Protein AF-A0A922DLX5-F1 (afdb_monomer_lite)

Secondary structure (DSSP, 8-state):
----------------PPPP---SSHHHHHHHHHHHHHHHHHHHHHHHHHHHS----------PPP--------------------HHHHHHHHHHHHHHHHHHHHHHHHHHHHHHHHHHHHHHHHHHHHHHHHHHHHHHHHHHHHHHHHHHHHHHHHHHHHHHHHHHHHHHHHHHHHHHHHHHHHHHHHHHHHHS-PPPPP------

Sequence (208 aa):
MKMREDLEPSRTMLTIGQPNSGRAIRSFSNMQNAEKLLTNNSMEQKEALERAFPTRLPSHTSSLRPTSSADGYSLRPTSSADGYRAQSDSSSRQDFVGTKAYAWERDKMEKIRERYEEKNSRILAWEDEKKMQAKLKMEKRRGELEQKRASNLHHYQSEIERINQMAGGARGEADEKRRNEENGVREKAEKIRLTGRVPIRCLCFNCH

Foldseek 3Di:
DDDDDDDDDDDDDDDDDDDDDDDDPPPPVVVVVVVVVVVVVVVVVVVVVCVVDVPDDPDDDDDDDDDDDDDDDDDDDDDDDDDDDPPPVVVVVVVVVVVVVVVVVVVVVVVVVVVVVVVVVVVVVVVVVVVVVVVVVVVVVVVVVVVVVVVVVVVVVVVVVVVCVVVVVVVVVVVVVVVVVVVVVVVQVVVCVVPVDHDDDDPPDDDD

pLDDT: mean 73.71, std 24.26, range [34.34, 98.75]

Radius of gyration: 52.43 Å; chains: 1; bounding box: 93×38×161 Å

InterPro domains:
  IPR005516 Remorin, C-terminal [PF03763] (99-199)

Organism: Carya illinoinensis (NCBI:txid32201)

Structure (mmCIF, N/CA/C/O backbone):
data_AF-A0A922DLX5-F1
#
_entry.id   AF-A0A922DLX5-F1
#
loop_
_atom_site.group_PDB
_atom_site.id
_atom_site.type_symbol
_atom_site.label_atom_id
_atom_site.label_alt_id
_atom_site.label_comp_id
_atom_site.label_asym_id
_atom_site.label_entity_id
_atom_site.label_seq_id
_atom_site.pdbx_PDB_ins_code
_atom_site.Cartn_x
_atom_site.Cartn_y
_atom_site.Cartn_z
_atom_site.occupancy
_atom_site.B_iso_or_equiv
_atom_site.auth_seq_id
_atom_site.auth_comp_id
_atom_site.auth_asym_id
_atom_site.auth_atom_id
_atom_site.pdbx_PDB_model_num
ATOM 1 N N . MET A 1 1 ? 5.709 13.180 72.811 1.00 38.75 1 MET A N 1
ATOM 2 C CA . MET A 1 1 ? 5.815 13.594 71.391 1.00 38.75 1 MET A CA 1
ATOM 3 C C . MET A 1 1 ? 4.615 12.978 70.671 1.00 38.75 1 MET A C 1
ATOM 5 O O . MET A 1 1 ? 4.482 11.771 70.768 1.00 38.75 1 MET A O 1
ATOM 9 N N . LYS A 1 2 ? 3.550 13.735 70.340 1.00 46.91 2 LYS A N 1
ATOM 10 C CA . LYS A 1 2 ? 3.323 14.494 69.074 1.00 46.91 2 LYS A CA 1
ATOM 11 C C . LYS A 1 2 ? 3.439 13.576 67.834 1.00 46.91 2 LYS A C 1
ATOM 13 O O . LYS A 1 2 ? 4.474 12.943 67.732 1.00 46.91 2 LYS A O 1
ATOM 18 N N . MET A 1 3 ? 2.519 13.455 66.867 1.00 41.44 3 MET A N 1
ATOM 19 C CA . MET A 1 3 ? 1.226 14.073 66.489 1.00 41.44 3 MET A CA 1
ATOM 20 C C . MET A 1 3 ? 0.483 13.088 65.547 1.00 41.44 3 MET A C 1
ATOM 22 O O . MET A 1 3 ? 1.124 12.216 64.966 1.00 41.44 3 MET A O 1
ATOM 26 N N . ARG A 1 4 ? -0.838 13.261 65.362 1.00 53.22 4 ARG A N 1
ATOM 27 C CA . ARG A 1 4 ? -1.585 12.792 64.172 1.00 53.22 4 ARG A CA 1
ATOM 28 C C . ARG A 1 4 ? -1.063 13.477 62.906 1.00 53.22 4 ARG A C 1
ATOM 30 O O . ARG A 1 4 ? -0.684 14.637 63.006 1.00 53.22 4 ARG A O 1
ATOM 37 N N . GLU A 1 5 ? -1.228 12.838 61.749 1.00 55.53 5 GLU A N 1
ATOM 38 C CA . GLU A 1 5 ? -1.500 13.538 60.485 1.00 55.53 5 GLU A CA 1
ATOM 39 C C . GLU A 1 5 ? -2.252 12.613 59.510 1.00 55.53 5 GLU A C 1
ATOM 41 O O . GLU A 1 5 ? -1.767 11.553 59.117 1.00 55.53 5 GLU A O 1
ATOM 46 N N . ASP A 1 6 ? -3.482 13.023 59.201 1.00 50.22 6 ASP A N 1
ATOM 47 C CA . ASP A 1 6 ? -4.380 12.496 58.174 1.00 50.22 6 ASP A CA 1
ATOM 48 C C . ASP A 1 6 ? -3.932 13.002 56.789 1.00 50.22 6 ASP A C 1
ATOM 50 O O . ASP A 1 6 ? -3.459 14.133 56.701 1.00 50.22 6 ASP A O 1
ATOM 54 N N . LEU A 1 7 ? -4.134 12.236 55.704 1.00 48.91 7 LEU A N 1
ATOM 55 C CA . LEU A 1 7 ? -4.107 12.767 54.327 1.00 48.91 7 LEU A CA 1
ATOM 56 C C . LEU A 1 7 ? -4.965 11.925 53.350 1.00 48.91 7 LEU A C 1
ATOM 58 O O . LEU A 1 7 ? -4.593 10.843 52.906 1.00 48.91 7 LEU A O 1
ATOM 62 N N . GLU A 1 8 ? -6.142 12.494 53.081 1.00 48.97 8 GLU A N 1
ATOM 63 C CA . GLU A 1 8 ? -7.121 12.368 51.983 1.00 48.97 8 GLU A CA 1
ATOM 64 C C . GLU A 1 8 ? -6.696 11.727 50.635 1.00 48.97 8 GLU A C 1
ATOM 66 O O . GLU A 1 8 ? -5.650 12.078 50.082 1.00 48.97 8 GLU A O 1
ATOM 71 N N . PRO A 1 9 ? -7.581 10.951 49.968 1.00 42.56 9 PRO A N 1
ATOM 72 C CA . PRO A 1 9 ? -7.508 10.718 48.530 1.00 42.56 9 PRO A CA 1
ATOM 73 C C . PRO A 1 9 ? -8.278 11.803 47.754 1.00 42.56 9 PRO A C 1
ATOM 75 O O . PRO A 1 9 ? -9.505 11.892 47.779 1.00 42.56 9 PRO A O 1
ATOM 78 N N . SER A 1 10 ? -7.526 12.618 47.012 1.00 42.09 10 SER A N 1
ATOM 79 C CA . SER A 1 10 ? -8.036 13.678 46.137 1.00 42.09 10 SER A CA 1
ATOM 80 C C . SER A 1 10 ? -9.008 13.158 45.066 1.00 42.09 10 SER A C 1
ATOM 82 O O . SER A 1 10 ? -8.637 12.383 44.186 1.00 42.09 10 SER A O 1
ATOM 84 N N . ARG A 1 11 ? -10.245 13.668 45.093 1.00 46.50 11 ARG A N 1
ATOM 85 C CA . ARG A 1 11 ? -11.201 13.638 43.975 1.00 46.50 11 ARG A CA 1
ATOM 86 C C . ARG A 1 11 ? -10.734 14.587 42.870 1.00 46.50 11 ARG A C 1
ATOM 88 O O . ARG A 1 11 ? -10.807 15.802 43.036 1.00 46.50 11 ARG A O 1
ATOM 95 N N . THR A 1 12 ? -10.361 14.057 41.712 1.00 44.19 12 THR A N 1
ATOM 96 C CA . THR A 1 12 ? -10.275 14.833 40.468 1.00 44.19 12 THR A CA 1
ATOM 97 C C . THR A 1 12 ? -11.502 14.545 39.601 1.00 44.19 12 THR A C 1
ATOM 99 O O . THR A 1 12 ? -11.639 13.490 38.990 1.00 44.19 12 THR A O 1
ATOM 102 N N . MET A 1 13 ? -12.432 15.503 39.569 1.00 43.19 13 MET A N 1
ATOM 103 C CA . MET A 1 13 ? -13.515 15.565 38.583 1.00 43.19 13 MET A CA 1
ATOM 104 C C . MET A 1 13 ? -12.920 16.024 37.246 1.00 43.19 13 MET A C 1
ATOM 106 O O . MET A 1 13 ? -12.544 17.187 37.111 1.00 43.19 13 MET A O 1
ATOM 110 N N . LEU A 1 14 ? -12.822 15.131 36.260 1.00 38.22 14 LEU A N 1
ATOM 111 C CA . LEU A 1 14 ? -12.480 15.505 34.886 1.00 38.22 14 LEU A CA 1
ATOM 112 C C . LEU A 1 14 ? -13.766 15.730 34.086 1.00 38.22 14 LEU A C 1
ATOM 114 O O . LEU A 1 14 ? -14.426 14.796 33.638 1.00 38.22 14 LEU A O 1
ATOM 118 N N . THR A 1 15 ? -14.111 17.005 33.925 1.00 42.62 15 THR A N 1
ATOM 119 C CA . THR A 1 15 ? -15.159 17.496 33.028 1.00 42.62 15 THR A CA 1
ATOM 120 C C . THR A 1 15 ? -14.801 17.148 31.582 1.00 42.62 15 THR A C 1
ATOM 122 O O . THR A 1 15 ? -13.857 17.698 31.015 1.00 42.62 15 THR A O 1
ATOM 125 N N . ILE A 1 16 ? -15.559 16.237 30.970 1.00 40.81 16 ILE A N 1
ATOM 126 C CA . ILE A 1 16 ? -15.434 15.883 29.552 1.00 40.81 16 ILE A CA 1
ATOM 127 C C . ILE A 1 16 ? -16.096 16.991 28.723 1.00 40.81 16 ILE A C 1
ATOM 129 O O . ILE A 1 16 ? -17.314 17.030 28.561 1.00 40.81 16 ILE A O 1
ATOM 133 N N . GLY A 1 17 ? -15.283 17.913 28.207 1.00 37.97 17 GLY A N 1
ATOM 134 C CA . GLY A 1 17 ? -15.683 18.826 27.139 1.00 37.97 17 GLY A CA 1
ATOM 135 C C . GLY A 1 17 ? -15.787 18.078 25.806 1.00 37.97 17 GLY A C 1
ATOM 136 O O . GLY A 1 17 ? -14.863 17.370 25.409 1.00 37.97 17 GLY A O 1
ATOM 137 N N . GLN A 1 18 ? -16.921 18.227 25.119 1.00 49.91 18 GLN A N 1
ATOM 138 C CA . GLN A 1 18 ? -17.182 17.659 23.792 1.00 49.91 18 GLN A CA 1
ATOM 139 C C . GLN A 1 18 ? -16.170 18.158 22.737 1.00 49.91 18 GLN A C 1
ATOM 141 O O . GLN A 1 18 ? -15.924 19.365 22.670 1.00 49.91 18 GLN A O 1
ATOM 146 N N . PRO A 1 19 ? -15.650 17.302 21.835 1.00 41.66 19 PRO A N 1
ATOM 147 C CA . PRO A 1 19 ? -14.905 17.772 20.678 1.00 41.66 19 PRO A CA 1
ATOM 148 C C . PRO A 1 19 ? -15.831 18.047 19.483 1.00 41.66 19 PRO A C 1
ATOM 150 O O . PRO A 1 19 ? -16.600 17.201 19.030 1.00 41.66 19 PRO A O 1
ATOM 153 N N . ASN A 1 20 ? -15.704 19.271 18.972 1.00 37.09 20 ASN A N 1
ATOM 154 C CA . ASN A 1 20 ? -16.387 19.833 17.812 1.00 37.09 20 ASN A CA 1
ATOM 155 C C . ASN A 1 20 ? -16.263 18.984 16.529 1.00 37.09 20 ASN A C 1
ATOM 157 O O . ASN A 1 20 ? -15.168 18.705 16.032 1.00 37.09 20 ASN A O 1
ATOM 161 N N . SER A 1 21 ? -17.417 18.700 15.922 1.00 50.59 21 SER A N 1
ATOM 162 C CA . SER A 1 21 ? -17.590 18.186 14.560 1.00 50.59 21 SER A CA 1
ATOM 163 C C . SER A 1 21 ? -17.266 19.278 13.529 1.00 50.59 21 SER A C 1
ATOM 165 O O . SER A 1 21 ? -18.118 20.100 13.196 1.00 50.59 21 SER A O 1
ATOM 167 N N . GLY A 1 22 ? -16.035 19.304 13.008 1.00 49.06 22 GLY A N 1
ATOM 168 C CA . GLY A 1 22 ? -15.614 20.338 12.047 1.00 49.06 22 GLY A CA 1
ATOM 169 C C . GLY A 1 22 ? -14.695 19.887 10.909 1.00 49.06 22 GLY A C 1
ATOM 170 O O . GLY A 1 22 ? -14.068 20.731 10.266 1.00 49.06 22 GLY A O 1
ATOM 171 N N . ARG A 1 23 ? -14.541 18.583 10.640 1.00 49.47 23 ARG A N 1
ATOM 172 C CA . ARG A 1 23 ? -13.514 18.108 9.691 1.00 49.47 23 ARG A CA 1
ATOM 173 C C . ARG A 1 23 ? -13.991 16.984 8.767 1.00 49.47 23 ARG A C 1
ATOM 175 O O . ARG A 1 23 ? -13.411 15.911 8.769 1.00 49.47 23 ARG A O 1
ATOM 182 N N . ALA A 1 24 ? -15.003 17.243 7.938 1.00 48.81 24 ALA A N 1
ATOM 183 C CA . ALA A 1 24 ? -15.423 16.284 6.902 1.00 48.81 24 ALA A CA 1
ATOM 184 C C . ALA A 1 24 ? -15.368 16.814 5.454 1.00 48.81 24 ALA A C 1
ATOM 186 O O . ALA A 1 24 ? -15.359 16.021 4.521 1.00 48.81 24 ALA A O 1
ATOM 187 N N . ILE A 1 25 ? -15.253 18.126 5.214 1.00 48.22 25 ILE A N 1
ATOM 188 C CA . ILE A 1 25 ? -15.504 18.667 3.857 1.00 48.22 25 ILE A CA 1
ATOM 189 C C . ILE A 1 25 ? -14.232 18.799 2.988 1.00 48.22 25 ILE A C 1
ATOM 191 O O . ILE A 1 25 ? -14.306 18.850 1.765 1.00 48.22 25 ILE A O 1
ATOM 195 N N . ARG A 1 26 ? -13.022 18.773 3.569 1.00 53.19 26 ARG A N 1
ATOM 196 C CA . ARG A 1 26 ? -11.778 19.046 2.810 1.00 53.19 26 ARG A CA 1
ATOM 197 C C . ARG A 1 26 ? -11.248 17.884 1.953 1.00 53.19 26 ARG A C 1
ATOM 199 O O . ARG A 1 26 ? -10.387 18.115 1.112 1.00 53.19 26 ARG A O 1
ATOM 206 N N . SER A 1 27 ? -11.734 16.654 2.135 1.00 52.62 27 SER A N 1
ATOM 207 C CA . SER A 1 27 ? -11.151 15.476 1.467 1.00 52.62 27 SER A CA 1
ATOM 208 C C . SER A 1 27 ? -11.591 15.317 0.001 1.00 52.62 27 SER A C 1
ATOM 210 O O . SER A 1 27 ? -10.785 14.930 -0.842 1.00 52.62 27 SER A O 1
ATOM 212 N N . PHE A 1 28 ? -12.825 15.704 -0.341 1.00 47.38 28 PHE A N 1
ATOM 213 C CA . PHE A 1 28 ? -13.375 15.491 -1.687 1.00 47.38 28 PHE A CA 1
ATOM 214 C C . PHE A 1 28 ? -12.772 16.405 -2.767 1.00 47.38 28 PHE A C 1
ATOM 216 O O . PHE A 1 28 ? -12.522 15.954 -3.883 1.00 47.38 28 PHE A O 1
ATOM 223 N N . SER A 1 29 ? -12.466 17.664 -2.433 1.00 54.97 29 SER A N 1
ATOM 224 C CA . SER A 1 29 ? -11.874 18.627 -3.381 1.00 54.97 29 SER A CA 1
ATOM 225 C C . SER A 1 29 ? -10.483 18.188 -3.869 1.00 54.97 29 SER A C 1
ATOM 227 O O . SER A 1 29 ? -10.118 18.391 -5.026 1.00 54.97 29 SER A O 1
ATOM 229 N N . ASN A 1 30 ? -9.718 17.493 -3.020 1.00 52.78 30 ASN A N 1
ATOM 230 C CA . ASN A 1 30 ? -8.351 17.097 -3.352 1.00 52.78 30 ASN A CA 1
ATOM 231 C C . ASN A 1 30 ? -8.285 15.898 -4.322 1.00 52.78 30 ASN A C 1
ATOM 233 O O . ASN A 1 30 ? -7.341 15.797 -5.104 1.00 52.78 30 ASN A O 1
ATOM 237 N N . MET A 1 31 ? -9.294 15.015 -4.326 1.00 53.44 31 MET A N 1
ATOM 238 C CA . MET A 1 31 ? -9.361 13.899 -5.283 1.00 53.44 31 MET A CA 1
ATOM 239 C C . MET A 1 31 ? -9.669 14.365 -6.711 1.00 53.44 31 MET A C 1
ATOM 241 O O . MET A 1 31 ? -9.020 13.910 -7.649 1.00 53.44 31 MET A O 1
ATOM 245 N N . GLN A 1 32 ? -10.586 15.323 -6.878 1.00 54.56 32 GLN A N 1
ATOM 246 C CA . GLN A 1 32 ? -10.949 15.852 -8.201 1.00 54.56 32 GLN A CA 1
ATOM 247 C C . GLN A 1 32 ? -9.796 16.632 -8.853 1.00 54.56 32 GLN A C 1
ATOM 249 O O . GLN A 1 32 ? -9.609 16.585 -10.069 1.00 54.56 32 GLN A O 1
ATOM 254 N N . ASN A 1 33 ? -8.976 17.317 -8.049 1.00 56.88 33 ASN A N 1
ATOM 255 C CA . ASN A 1 33 ? -7.780 18.002 -8.543 1.00 56.88 33 ASN A CA 1
ATOM 256 C C . ASN A 1 33 ? -6.682 17.018 -8.974 1.00 56.88 33 ASN A C 1
ATOM 258 O O . ASN A 1 33 ? -5.997 17.265 -9.966 1.00 56.88 33 ASN A O 1
ATOM 262 N N . ALA A 1 34 ? -6.540 15.885 -8.279 1.00 56.31 34 ALA A N 1
ATOM 263 C CA . ALA A 1 34 ? -5.578 14.849 -8.646 1.00 56.31 34 ALA A CA 1
ATOM 264 C C . ALA A 1 34 ? -5.938 14.167 -9.978 1.00 56.31 34 ALA A C 1
ATOM 266 O O . ALA A 1 34 ? -5.050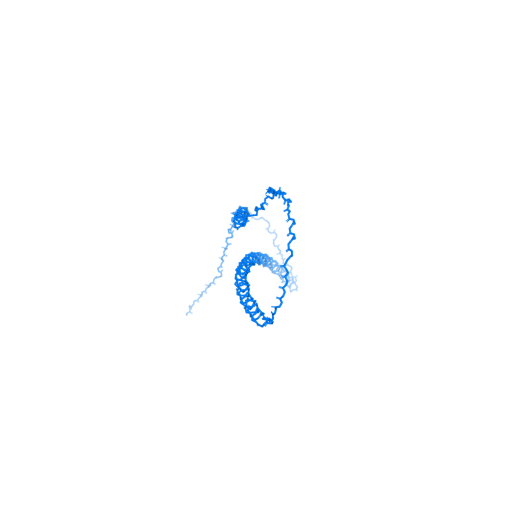 13.929 -10.796 1.00 56.31 34 ALA A O 1
ATOM 267 N N . GLU A 1 35 ? -7.225 13.911 -10.238 1.00 52.16 35 GLU A N 1
ATOM 268 C CA . GLU A 1 35 ? -7.681 13.355 -11.521 1.00 52.16 35 GLU A CA 1
ATOM 269 C C . GLU A 1 35 ? -7.415 14.307 -12.694 1.00 52.16 35 GLU A C 1
ATOM 271 O O . GLU A 1 35 ? -6.857 13.881 -13.707 1.00 52.16 35 GLU A O 1
ATOM 276 N N . LYS A 1 36 ? -7.697 15.609 -12.534 1.00 56.69 36 LYS A N 1
ATOM 277 C CA . LYS A 1 36 ? -7.402 16.625 -13.563 1.00 56.69 36 LYS A CA 1
ATOM 278 C C . LYS A 1 36 ? -5.901 16.790 -13.834 1.00 56.69 36 LYS A C 1
ATOM 280 O O . LYS A 1 36 ? -5.497 17.018 -14.974 1.00 56.69 36 LYS A O 1
ATOM 285 N N . LEU A 1 37 ? -5.050 16.652 -12.813 1.00 55.84 37 LEU A N 1
ATOM 286 C CA . LEU A 1 37 ? -3.596 16.733 -12.992 1.00 55.84 37 LEU A CA 1
ATOM 287 C C . LEU A 1 37 ? -3.046 15.514 -13.755 1.00 55.84 37 LEU A C 1
ATOM 289 O O . LEU A 1 37 ? -2.119 15.646 -14.555 1.00 55.84 37 LEU A O 1
ATOM 293 N N . LEU A 1 38 ? -3.614 14.324 -13.534 1.00 56.53 38 LEU A N 1
ATOM 294 C CA . LEU A 1 38 ? -3.205 13.096 -14.223 1.00 56.53 38 LEU A CA 1
ATOM 295 C C . LEU A 1 38 ? -3.563 13.119 -15.717 1.00 56.53 38 LEU A C 1
ATOM 297 O O . LEU A 1 38 ? -2.763 12.657 -16.533 1.00 56.53 38 LEU A O 1
ATOM 301 N N . THR A 1 39 ? -4.715 13.687 -16.088 1.00 57.84 39 THR A N 1
ATOM 302 C CA . THR A 1 39 ? -5.140 13.790 -17.495 1.00 57.84 39 THR A CA 1
ATOM 303 C C . THR A 1 39 ? -4.288 14.774 -18.295 1.00 57.84 39 THR A C 1
ATOM 305 O O . THR A 1 39 ? -3.906 14.463 -19.424 1.00 57.84 39 THR A O 1
ATOM 308 N N . ASN A 1 40 ? -3.913 15.912 -17.704 1.00 60.72 40 ASN A N 1
ATOM 309 C CA . ASN A 1 40 ? -3.135 16.945 -18.399 1.00 60.72 40 ASN A CA 1
ATOM 310 C C . ASN A 1 40 ? -1.706 16.469 -18.714 1.00 60.72 40 ASN A C 1
ATOM 312 O O . ASN A 1 40 ? -1.254 16.579 -19.851 1.00 60.72 40 ASN A O 1
ATOM 316 N N . ASN A 1 41 ? -1.051 15.797 -17.760 1.00 64.19 41 ASN A N 1
ATOM 317 C CA . ASN A 1 41 ? 0.280 15.214 -17.971 1.00 64.19 41 ASN A CA 1
ATOM 318 C C . ASN A 1 41 ? 0.287 14.084 -19.024 1.00 64.19 41 ASN A C 1
ATOM 320 O O . ASN A 1 41 ? 1.307 13.838 -19.668 1.00 64.19 41 ASN A O 1
ATOM 324 N N . SER A 1 42 ? -0.834 13.373 -19.206 1.00 64.62 42 SER A N 1
ATOM 325 C CA . SER A 1 42 ? -0.946 12.313 -20.216 1.00 64.62 42 SER A CA 1
ATOM 326 C C . SER A 1 42 ? -1.124 12.861 -21.633 1.00 64.62 42 SER A C 1
ATOM 328 O O . SER A 1 42 ? -0.660 12.206 -22.568 1.00 64.62 42 SER A O 1
ATOM 330 N N . MET A 1 43 ? -1.800 14.003 -21.813 1.00 62.62 43 MET A N 1
ATOM 331 C CA . MET A 1 43 ? -1.918 14.642 -23.131 1.00 62.62 43 MET A CA 1
ATOM 332 C C . MET A 1 43 ? -0.580 15.223 -23.582 1.00 62.62 43 MET A C 1
ATOM 334 O O . MET A 1 43 ? -0.153 14.940 -24.697 1.00 62.62 43 MET A O 1
ATOM 338 N N . GLU A 1 44 ? 0.132 15.915 -22.692 1.00 66.94 44 GLU A N 1
ATOM 339 C CA . GLU A 1 44 ? 1.455 16.479 -22.994 1.00 66.94 44 GLU A CA 1
ATOM 340 C C . GLU A 1 44 ? 2.474 15.394 -23.378 1.00 66.94 44 GLU A C 1
ATOM 342 O O . GLU A 1 44 ? 3.262 15.567 -24.308 1.00 66.94 44 GLU A O 1
ATOM 347 N N . GLN A 1 45 ? 2.422 14.224 -22.729 1.00 57.41 45 GLN A N 1
ATOM 348 C CA . GLN A 1 45 ? 3.284 13.090 -23.083 1.00 57.41 45 GLN A CA 1
ATOM 349 C C . GLN A 1 45 ? 2.944 12.478 -24.447 1.00 57.41 45 GLN A C 1
ATOM 351 O O . GLN A 1 45 ? 3.857 12.072 -25.167 1.00 57.41 45 GLN A O 1
ATOM 356 N N . LYS A 1 46 ? 1.660 12.425 -24.823 1.00 65.56 46 LYS A N 1
ATOM 357 C CA . LYS A 1 46 ? 1.237 11.951 -26.152 1.00 65.56 46 LYS A CA 1
ATOM 358 C C . LYS A 1 46 ? 1.662 12.925 -27.252 1.00 65.56 46 LYS A C 1
ATOM 360 O O . LYS A 1 46 ? 2.162 12.494 -28.285 1.00 65.56 46 LYS A O 1
ATOM 365 N N . GLU A 1 47 ? 1.541 14.224 -27.006 1.00 68.75 47 GLU A N 1
ATOM 366 C CA . GLU A 1 47 ? 1.915 15.273 -27.960 1.00 68.75 47 GLU A CA 1
ATOM 367 C C . GLU A 1 47 ? 3.440 15.407 -28.128 1.00 68.75 47 GLU A C 1
ATOM 369 O O . GLU A 1 47 ? 3.936 15.726 -29.210 1.00 68.75 47 GLU A O 1
ATOM 374 N N . ALA A 1 48 ? 4.209 15.141 -27.069 1.00 68.00 48 ALA A N 1
ATOM 375 C CA . ALA A 1 48 ? 5.667 15.062 -27.139 1.00 68.00 48 ALA A CA 1
ATOM 376 C C . ALA A 1 48 ? 6.146 13.816 -27.910 1.00 68.00 48 ALA A C 1
ATOM 378 O O . ALA A 1 48 ? 7.147 13.887 -28.623 1.00 68.00 48 ALA A O 1
ATOM 379 N N . LEU A 1 49 ? 5.421 12.695 -27.805 1.00 62.88 49 LEU A N 1
ATOM 380 C CA . LEU A 1 49 ? 5.712 11.464 -28.545 1.00 62.88 49 LEU A CA 1
ATOM 381 C C . LEU A 1 49 ? 5.415 11.610 -30.050 1.00 62.88 49 LEU A C 1
ATOM 383 O O . LEU A 1 49 ? 6.237 11.208 -30.869 1.00 62.88 49 LEU A O 1
ATOM 387 N N . GLU A 1 50 ? 4.299 12.255 -30.408 1.00 62.47 50 GLU A N 1
ATOM 388 C CA . GLU A 1 50 ? 3.934 12.608 -31.795 1.00 62.47 50 GLU A CA 1
ATOM 389 C C . GLU A 1 50 ? 4.955 13.552 -32.454 1.00 62.47 50 GLU A C 1
ATOM 391 O O . GLU A 1 50 ? 5.307 13.379 -33.621 1.00 62.47 50 GLU A O 1
ATOM 396 N N . ARG A 1 51 ? 5.497 14.523 -31.704 1.00 67.81 51 ARG A N 1
ATOM 397 C CA . ARG A 1 51 ? 6.556 15.418 -32.208 1.00 67.81 51 ARG A CA 1
ATOM 398 C C . ARG A 1 51 ? 7.895 14.718 -32.419 1.00 67.81 51 ARG A C 1
ATOM 400 O O . ARG A 1 51 ? 8.646 15.118 -33.304 1.00 67.81 51 ARG A O 1
ATOM 407 N N . ALA A 1 52 ? 8.209 13.712 -31.605 1.00 65.25 52 ALA A N 1
ATOM 408 C CA . ALA A 1 52 ? 9.454 12.960 -31.725 1.00 65.25 52 ALA A CA 1
ATOM 409 C C . ALA A 1 52 ? 9.446 12.003 -32.933 1.00 65.25 52 ALA A C 1
ATOM 411 O O . ALA A 1 52 ? 10.512 11.705 -33.471 1.00 65.25 52 ALA A O 1
ATOM 412 N N . PHE A 1 53 ? 8.262 11.563 -33.382 1.00 64.25 53 PHE A N 1
ATOM 413 C CA . PHE A 1 53 ? 8.092 10.636 -34.504 1.00 64.25 53 PHE A CA 1
ATOM 414 C C . PHE A 1 53 ? 6.873 11.013 -35.367 1.00 64.25 53 PHE A C 1
ATOM 416 O O . PHE A 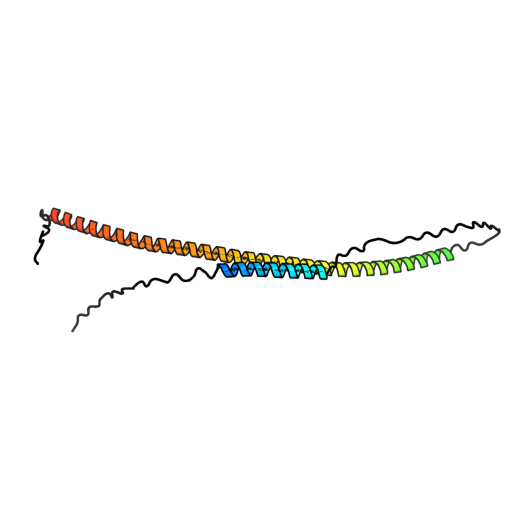1 53 ? 5.798 10.427 -35.206 1.00 64.25 53 PHE A O 1
ATOM 423 N N . PRO A 1 54 ? 7.006 11.965 -36.310 1.00 56.97 54 PRO A N 1
ATOM 424 C CA . PRO A 1 54 ? 5.908 12.324 -37.198 1.00 56.97 54 PRO A CA 1
ATOM 425 C C . PRO A 1 54 ? 5.587 11.149 -38.132 1.00 56.97 54 PRO A C 1
ATOM 427 O O . PRO A 1 54 ? 6.281 10.911 -39.121 1.00 56.97 54 PRO A O 1
ATOM 430 N N . THR A 1 55 ? 4.511 10.413 -37.849 1.00 53.62 55 THR A N 1
ATOM 431 C CA . THR A 1 55 ? 3.994 9.375 -38.753 1.00 53.62 55 THR A CA 1
ATOM 432 C C . THR A 1 55 ? 3.192 10.050 -39.864 1.00 53.62 55 THR A C 1
ATOM 434 O O . THR A 1 55 ? 1.966 10.038 -39.876 1.00 53.62 55 THR A O 1
ATOM 437 N N . ARG A 1 56 ? 3.878 10.692 -40.812 1.00 48.06 56 ARG A N 1
ATOM 438 C CA . ARG A 1 56 ? 3.286 11.010 -42.117 1.00 48.06 56 ARG A CA 1
ATOM 439 C C . ARG A 1 56 ? 3.890 10.062 -43.143 1.00 48.06 56 ARG A C 1
ATOM 441 O O . ARG A 1 56 ? 5.015 10.270 -43.586 1.00 48.06 56 ARG A O 1
ATOM 448 N N . LEU A 1 57 ? 3.143 9.015 -43.502 1.00 49.47 57 LEU A N 1
ATOM 449 C CA . LEU A 1 57 ? 3.443 8.240 -44.705 1.00 49.47 57 LEU A CA 1
ATOM 450 C C . LEU A 1 57 ? 3.470 9.201 -45.908 1.00 49.47 57 LEU A C 1
ATOM 452 O O . LEU A 1 57 ? 2.527 9.984 -46.061 1.00 49.47 57 LEU A O 1
ATOM 456 N N . PRO A 1 58 ? 4.490 9.153 -46.780 1.00 45.44 58 PRO A N 1
ATOM 457 C CA . PRO A 1 58 ? 4.428 9.852 -48.050 1.00 45.44 58 PRO A CA 1
ATOM 458 C C . PRO A 1 58 ? 3.374 9.169 -48.925 1.00 45.44 58 PRO A C 1
ATOM 460 O O . PRO A 1 58 ? 3.496 7.993 -49.266 1.00 45.44 58 PRO A O 1
ATOM 463 N N . SER A 1 59 ? 2.330 9.909 -49.288 1.00 35.47 59 SER A N 1
ATOM 464 C CA . SER A 1 59 ? 1.359 9.490 -50.291 1.00 35.47 59 SER A CA 1
ATOM 465 C C . SER A 1 59 ? 2.065 9.285 -51.633 1.00 35.47 59 SER A C 1
ATOM 467 O O . SER A 1 59 ? 2.538 10.235 -52.255 1.00 35.47 59 SER A O 1
ATOM 469 N N . HIS A 1 60 ? 2.126 8.037 -52.086 1.00 48.62 60 HIS A N 1
ATOM 470 C CA . HIS A 1 60 ? 2.493 7.675 -53.448 1.00 48.62 60 HIS A CA 1
ATOM 471 C C . HIS A 1 60 ? 1.517 8.320 -54.438 1.00 48.62 60 HIS A C 1
ATOM 473 O O . HIS A 1 60 ? 0.363 7.919 -54.443 1.00 48.62 60 HIS A O 1
ATOM 479 N N . THR A 1 61 ? 1.961 9.239 -55.301 1.00 43.81 61 THR A N 1
ATOM 480 C CA . THR A 1 61 ? 1.519 9.315 -56.710 1.00 43.81 61 THR A CA 1
ATOM 481 C C . THR A 1 61 ? 2.558 10.067 -57.550 1.00 43.81 61 THR A C 1
ATOM 483 O O . THR A 1 61 ? 3.183 11.004 -57.062 1.00 43.81 61 THR A O 1
ATOM 486 N N . SER A 1 62 ? 2.637 9.715 -58.839 1.00 34.91 62 SER A N 1
ATOM 487 C CA . SER A 1 62 ? 3.355 10.400 -59.936 1.00 34.91 62 SER A CA 1
ATOM 488 C C . SER A 1 62 ? 4.841 10.029 -60.077 1.00 34.91 62 SER A C 1
ATOM 490 O O . SER A 1 62 ? 5.613 10.186 -59.148 1.00 34.91 62 SER A O 1
ATOM 492 N N . SER A 1 63 ? 5.375 9.602 -61.220 1.00 38.78 63 SER A N 1
ATOM 493 C CA . SER A 1 63 ? 4.821 9.323 -62.546 1.00 38.78 63 SER A CA 1
ATOM 494 C C . SER A 1 63 ? 5.941 8.628 -63.335 1.00 38.78 63 SER A C 1
ATOM 496 O O . SER A 1 63 ? 7.012 9.207 -63.515 1.00 38.78 63 SER A O 1
ATOM 498 N N . LEU A 1 64 ? 5.746 7.373 -63.752 1.00 42.03 64 LEU A N 1
ATOM 499 C CA . LEU A 1 64 ? 6.682 6.690 -64.648 1.00 42.03 64 LEU A CA 1
ATOM 500 C C . LEU A 1 64 ? 6.392 7.145 -66.078 1.00 42.03 64 LEU A C 1
ATOM 502 O O . LEU A 1 64 ? 5.310 6.903 -66.608 1.00 42.03 64 LEU A O 1
ATOM 506 N N . ARG A 1 65 ? 7.367 7.802 -66.703 1.00 40.19 65 ARG A N 1
ATOM 507 C CA . ARG A 1 65 ? 7.343 8.149 -68.125 1.00 40.19 65 ARG A CA 1
ATOM 508 C C . ARG A 1 65 ? 8.046 7.030 -68.904 1.00 40.19 65 ARG A C 1
ATOM 510 O O . ARG A 1 65 ? 9.234 6.825 -68.664 1.00 40.19 65 ARG A O 1
ATOM 517 N N . PRO A 1 66 ? 7.381 6.317 -69.828 1.00 45.94 66 PRO A N 1
ATOM 518 C CA . PRO A 1 66 ? 8.073 5.452 -70.766 1.00 45.94 66 PRO A CA 1
ATOM 519 C C . PRO A 1 66 ? 8.439 6.268 -72.009 1.00 45.94 66 PRO A C 1
ATOM 521 O O . PRO A 1 66 ? 7.581 6.902 -72.622 1.00 45.94 66 PRO A O 1
ATOM 524 N N . THR A 1 67 ? 9.708 6.249 -72.403 1.00 37.53 67 THR A N 1
ATOM 525 C CA . THR A 1 67 ? 10.105 6.626 -73.762 1.00 37.53 67 THR A CA 1
ATOM 526 C C . THR A 1 67 ? 10.602 5.379 -74.461 1.00 37.53 67 THR A C 1
ATOM 528 O O . THR A 1 67 ? 11.681 4.866 -74.169 1.00 37.53 67 THR A O 1
ATOM 531 N N . SER A 1 68 ? 9.766 4.893 -75.371 1.00 43.25 68 SER A N 1
ATOM 532 C CA . SER A 1 68 ? 10.156 4.004 -76.448 1.00 43.25 68 SER A CA 1
ATOM 533 C C . SER A 1 68 ? 11.268 4.647 -77.276 1.00 43.25 68 SER A C 1
ATOM 535 O O . SER A 1 68 ? 11.109 5.773 -77.741 1.00 43.25 68 SER A O 1
ATOM 537 N N . SER A 1 69 ? 12.331 3.902 -77.543 1.00 37.50 69 SER A N 1
ATOM 538 C CA . SER A 1 69 ? 12.929 3.909 -78.874 1.00 37.50 69 SER A CA 1
ATOM 539 C C . SER A 1 69 ? 13.512 2.531 -79.115 1.00 37.50 69 SER A C 1
ATOM 541 O O . SER A 1 69 ? 14.486 2.126 -78.483 1.00 37.50 69 SER A O 1
ATOM 543 N N . ALA A 1 70 ? 12.848 1.802 -80.004 1.00 42.47 70 ALA A N 1
ATOM 544 C CA . ALA A 1 70 ? 13.502 0.786 -80.798 1.00 42.47 70 ALA A CA 1
ATOM 545 C C . ALA A 1 70 ? 14.630 1.452 -81.603 1.00 42.47 70 ALA A C 1
ATOM 547 O O . ALA A 1 70 ? 14.540 2.639 -81.917 1.00 42.47 70 ALA A O 1
ATOM 548 N N . ASP A 1 71 ? 15.708 0.710 -81.847 1.00 34.34 71 ASP A N 1
ATOM 549 C CA . ASP A 1 71 ? 16.244 0.438 -83.187 1.00 34.34 71 ASP A CA 1
ATOM 550 C C . ASP A 1 71 ? 17.717 0.017 -83.119 1.00 34.34 71 ASP A C 1
ATOM 552 O O . ASP A 1 71 ? 18.526 0.590 -82.393 1.00 34.34 71 ASP A O 1
ATOM 556 N N . GLY A 1 72 ? 18.063 -0.975 -83.942 1.00 35.16 72 GLY A N 1
ATOM 557 C CA . GLY A 1 72 ? 19.429 -1.131 -84.438 1.00 35.16 72 GLY A CA 1
ATOM 558 C C . GLY A 1 72 ? 20.219 -2.317 -83.899 1.00 35.16 72 GLY A C 1
ATOM 559 O O . GLY A 1 72 ? 21.260 -2.152 -83.272 1.00 35.16 72 GLY A O 1
ATOM 560 N N . TYR A 1 73 ? 19.790 -3.528 -84.247 1.00 41.12 73 TYR A N 1
ATOM 561 C CA . TYR A 1 73 ? 20.719 -4.636 -84.449 1.00 41.12 73 TYR A CA 1
ATOM 562 C C . TYR A 1 73 ? 21.721 -4.238 -85.550 1.00 41.12 73 TYR A C 1
ATOM 564 O O . TYR A 1 73 ? 21.333 -3.840 -86.646 1.00 41.12 73 TYR A O 1
ATOM 572 N N . SER A 1 74 ? 23.020 -4.349 -85.284 1.00 39.03 74 SER A N 1
ATOM 573 C CA . SER A 1 74 ? 24.033 -4.344 -86.340 1.00 39.03 74 SER A CA 1
ATOM 574 C C . SER A 1 74 ? 25.100 -5.377 -86.004 1.00 39.03 74 SER A C 1
ATOM 576 O O . SER A 1 74 ? 25.986 -5.171 -85.177 1.00 39.03 74 SER A O 1
ATOM 578 N N . LEU A 1 75 ? 24.937 -6.542 -86.627 1.00 41.44 75 LEU A N 1
ATOM 579 C CA . LEU A 1 75 ? 25.934 -7.595 -86.719 1.00 41.44 75 LEU A CA 1
ATOM 580 C C . LEU A 1 75 ? 27.052 -7.120 -87.649 1.00 41.44 75 LEU A C 1
ATOM 582 O O . LEU A 1 75 ? 26.809 -6.850 -88.824 1.00 41.44 75 LEU A O 1
ATOM 586 N N . ARG A 1 76 ? 28.289 -7.104 -87.153 1.00 37.12 76 ARG A N 1
ATOM 587 C CA . ARG A 1 76 ? 29.477 -7.114 -88.008 1.00 37.12 76 ARG A CA 1
ATOM 588 C C . ARG A 1 76 ? 30.475 -8.149 -87.485 1.00 37.12 76 ARG A C 1
ATOM 590 O O . ARG A 1 76 ? 31.072 -7.919 -86.437 1.00 37.12 76 ARG A O 1
ATOM 597 N N . PRO A 1 77 ? 30.684 -9.268 -88.199 1.00 54.25 77 PRO A N 1
ATOM 598 C CA . PRO A 1 77 ? 31.790 -10.178 -87.950 1.00 54.25 77 PRO A CA 1
ATOM 599 C C . PRO A 1 77 ? 32.891 -9.976 -89.001 1.00 54.25 77 PRO A C 1
ATOM 601 O O . PRO A 1 77 ? 32.624 -9.900 -90.199 1.00 54.25 77 PRO A O 1
ATOM 604 N N . THR A 1 78 ? 34.146 -9.880 -88.569 1.00 37.12 78 THR A N 1
ATOM 605 C CA . THR A 1 78 ? 35.344 -10.008 -89.429 1.00 37.12 78 THR A CA 1
ATOM 606 C C . THR A 1 78 ? 36.516 -10.271 -88.477 1.00 37.12 78 THR A C 1
ATOM 608 O O . THR A 1 78 ? 36.878 -9.392 -87.708 1.00 37.12 78 THR A O 1
ATOM 611 N N . SER A 1 79 ? 36.828 -11.529 -88.168 1.00 41.62 79 SER A N 1
ATOM 612 C CA . SER A 1 79 ? 37.663 -12.498 -88.898 1.00 41.62 79 SER A CA 1
ATOM 613 C C . SER A 1 79 ? 39.117 -12.499 -88.422 1.00 41.62 79 SER A C 1
ATOM 615 O O . SER A 1 79 ? 39.805 -11.489 -88.513 1.00 41.62 79 SER A O 1
ATOM 617 N N . SER A 1 80 ? 39.556 -13.714 -88.105 1.00 38.34 80 SER A N 1
ATOM 618 C CA . SER A 1 80 ? 40.894 -14.256 -88.331 1.00 38.34 80 SER A CA 1
ATOM 619 C C . SER A 1 80 ? 42.004 -14.023 -87.308 1.00 38.34 80 SER A C 1
ATOM 621 O O . SER A 1 80 ? 42.467 -12.916 -87.068 1.00 38.34 80 SER A O 1
ATOM 623 N N . ALA A 1 81 ? 42.504 -15.197 -86.920 1.00 37.75 81 ALA A N 1
ATOM 624 C CA . ALA A 1 81 ? 43.901 -15.589 -86.850 1.00 37.75 81 ALA A CA 1
ATOM 625 C C . ALA A 1 81 ? 44.644 -15.332 -85.539 1.00 37.75 81 ALA A C 1
ATOM 627 O O . ALA A 1 81 ? 44.865 -14.211 -85.099 1.00 37.75 81 ALA A O 1
ATOM 628 N N . ASP A 1 82 ? 45.082 -16.466 -84.998 1.00 39.12 82 ASP A N 1
ATOM 629 C CA . ASP A 1 82 ? 46.425 -16.674 -84.490 1.00 39.12 82 ASP A CA 1
ATOM 630 C C . ASP A 1 82 ? 46.899 -15.713 -83.404 1.00 39.12 82 ASP A C 1
ATOM 632 O O . ASP A 1 82 ? 47.609 -14.734 -83.617 1.00 39.12 82 ASP A O 1
ATOM 636 N N . GLY A 1 83 ? 46.681 -16.181 -82.182 1.00 36.78 83 GLY A N 1
ATOM 637 C CA . GLY A 1 83 ? 47.840 -16.730 -81.506 1.00 36.78 83 GLY A CA 1
ATOM 638 C C . GLY A 1 83 ? 47.896 -16.475 -80.012 1.00 36.78 83 GLY A C 1
ATOM 639 O O . GLY A 1 83 ? 47.245 -15.600 -79.453 1.00 36.78 83 GLY A O 1
ATOM 640 N N . TYR A 1 84 ? 48.752 -17.287 -79.398 1.00 42.16 84 TYR A N 1
ATOM 641 C CA . TYR A 1 84 ? 49.469 -16.986 -78.164 1.00 42.16 84 TYR A CA 1
ATOM 642 C C . TYR A 1 84 ? 48.572 -16.668 -76.958 1.00 42.16 84 TYR A C 1
ATOM 644 O O . TYR A 1 84 ? 48.286 -15.532 -76.600 1.00 42.16 84 TYR A O 1
ATOM 652 N N . ARG A 1 85 ? 48.200 -17.753 -76.274 1.00 52.88 85 ARG A N 1
ATOM 653 C CA . ARG A 1 85 ? 48.179 -17.887 -74.811 1.00 52.88 85 ARG A CA 1
ATOM 654 C C . ARG A 1 85 ? 48.707 -16.648 -74.060 1.00 52.88 85 ARG A C 1
ATOM 656 O O . ARG A 1 85 ? 49.877 -16.583 -73.710 1.00 52.88 85 ARG A O 1
ATOM 663 N N . ALA A 1 86 ? 47.801 -15.734 -73.732 1.00 52.19 86 ALA A N 1
ATOM 664 C CA . ALA A 1 86 ? 47.974 -14.719 -72.694 1.00 52.19 86 ALA A CA 1
ATOM 665 C C . ALA A 1 86 ? 46.842 -14.854 -71.659 1.00 52.19 86 ALA A C 1
ATOM 667 O O . ALA A 1 86 ? 46.197 -13.886 -71.282 1.00 52.19 86 ALA A O 1
ATOM 668 N N . GLN A 1 87 ? 46.534 -16.086 -71.239 1.00 52.72 87 GLN A N 1
ATOM 669 C CA . GLN A 1 87 ? 45.467 -16.355 -70.262 1.00 52.72 87 GLN A CA 1
ATOM 670 C C . GLN A 1 87 ? 45.932 -16.247 -68.797 1.00 52.72 87 GLN A C 1
ATOM 672 O O . GLN A 1 87 ? 45.118 -16.368 -67.889 1.00 52.72 87 GLN A O 1
ATOM 677 N N . SER A 1 88 ? 47.220 -16.003 -68.539 1.00 53.59 88 SER A N 1
ATOM 678 C CA . SER A 1 88 ? 47.793 -16.004 -67.183 1.00 53.59 88 SER A CA 1
ATOM 679 C C . SER A 1 88 ? 47.817 -14.631 -66.492 1.00 53.59 88 SER A C 1
ATOM 681 O O . SER A 1 88 ? 47.706 -14.572 -65.269 1.00 53.59 88 SER A O 1
ATOM 683 N N . ASP A 1 89 ? 47.871 -13.523 -67.239 1.00 55.25 89 ASP A N 1
ATOM 684 C CA . ASP A 1 89 ? 47.965 -12.172 -66.649 1.00 55.25 89 ASP A CA 1
ATOM 685 C C . ASP A 1 89 ? 46.615 -11.448 -66.531 1.00 55.25 89 ASP A C 1
ATOM 687 O O . ASP A 1 89 ? 46.445 -10.567 -65.685 1.00 55.25 89 ASP A O 1
ATOM 691 N N . SER A 1 90 ? 45.622 -11.811 -67.350 1.00 58.50 90 SER A N 1
ATOM 692 C CA . SER A 1 90 ? 44.270 -11.243 -67.260 1.00 58.50 90 SER A CA 1
ATOM 693 C C . SER A 1 90 ? 43.462 -11.852 -66.112 1.00 58.50 90 SER A C 1
ATOM 695 O O . SER A 1 90 ? 42.753 -11.118 -65.425 1.00 58.50 90 SER A O 1
ATOM 697 N N . SER A 1 91 ? 43.615 -13.162 -65.871 1.00 61.00 91 SER A N 1
ATOM 698 C CA . SER A 1 91 ? 42.972 -13.867 -64.752 1.00 61.00 91 SER A CA 1
ATOM 699 C C . SER A 1 91 ? 43.489 -13.341 -63.416 1.00 61.00 91 SER A C 1
ATOM 701 O O . SER A 1 91 ? 42.702 -12.898 -62.591 1.00 61.00 91 SER A O 1
ATOM 703 N N . SER A 1 92 ? 44.812 -13.253 -63.241 1.00 61.66 92 SER A N 1
ATOM 704 C CA . SER A 1 92 ? 45.420 -12.768 -61.994 1.00 61.66 92 SER A CA 1
ATOM 705 C C . SER A 1 92 ? 45.070 -11.307 -61.676 1.00 61.66 92 SER A C 1
ATOM 707 O O . SER A 1 92 ? 44.869 -10.953 -60.512 1.00 61.66 92 SER A O 1
ATOM 709 N N . ARG A 1 93 ? 44.925 -10.445 -62.695 1.00 62.22 93 ARG A N 1
ATOM 710 C CA . ARG A 1 93 ? 44.416 -9.073 -62.521 1.00 62.22 93 ARG A CA 1
ATOM 711 C C . ARG A 1 93 ? 42.933 -9.036 -62.154 1.00 62.22 93 ARG A C 1
ATOM 713 O O . ARG A 1 93 ? 42.567 -8.232 -61.298 1.00 62.22 93 ARG A O 1
ATOM 720 N N . GLN A 1 94 ? 42.087 -9.869 -62.762 1.00 67.88 94 GLN A N 1
ATOM 721 C CA . GLN A 1 94 ? 40.675 -9.987 -62.371 1.00 67.88 94 GLN A CA 1
ATOM 722 C C . GLN A 1 94 ? 40.528 -10.511 -60.938 1.00 67.88 94 GLN A C 1
ATOM 724 O O . GLN A 1 94 ? 39.751 -9.941 -60.172 1.00 67.88 94 GLN A O 1
ATOM 729 N N . ASP A 1 95 ? 41.333 -11.496 -60.544 1.00 70.94 95 ASP A N 1
ATOM 730 C CA . ASP A 1 95 ? 41.351 -12.062 -59.191 1.00 70.94 95 ASP A CA 1
ATOM 731 C C . ASP A 1 95 ? 41.805 -11.024 -58.149 1.00 70.94 95 ASP A C 1
ATOM 733 O O . ASP A 1 95 ? 41.209 -10.888 -57.075 1.00 70.94 95 ASP A O 1
ATOM 737 N N . PHE A 1 96 ? 42.810 -10.205 -58.479 1.00 71.12 96 PHE A N 1
ATOM 738 C CA . PHE A 1 96 ? 43.262 -9.100 -57.628 1.00 71.12 96 PHE A CA 1
ATOM 739 C C . PHE A 1 96 ? 42.208 -7.988 -57.491 1.00 71.12 96 PHE A C 1
ATOM 741 O O . PHE A 1 96 ? 41.960 -7.490 -56.387 1.00 71.12 96 PHE A O 1
ATOM 748 N N . VAL A 1 97 ? 41.549 -7.607 -58.592 1.00 76.81 97 VAL A N 1
ATOM 749 C CA . VAL A 1 97 ? 40.457 -6.617 -58.575 1.00 76.81 97 VAL A CA 1
ATOM 750 C C . VAL A 1 97 ? 39.263 -7.142 -57.770 1.00 76.81 97 VAL A C 1
ATOM 752 O O . VAL A 1 97 ? 38.717 -6.395 -56.955 1.00 76.81 97 VAL A O 1
ATOM 755 N N . GLY A 1 98 ? 38.910 -8.422 -57.918 1.00 80.44 98 GLY A N 1
ATOM 756 C CA . GLY A 1 98 ? 37.880 -9.090 -57.118 1.00 80.44 98 GLY A CA 1
ATOM 757 C C . GLY A 1 98 ? 38.219 -9.109 -55.626 1.00 80.44 98 GLY A C 1
ATOM 758 O O . GLY A 1 98 ? 37.378 -8.772 -54.793 1.00 80.44 98 GLY A O 1
ATOM 759 N N . THR A 1 99 ? 39.480 -9.381 -55.282 1.00 87.94 99 THR A N 1
ATOM 760 C CA . THR A 1 99 ? 39.965 -9.355 -53.891 1.00 87.94 99 THR A CA 1
ATOM 761 C C . THR A 1 99 ? 39.846 -7.957 -53.272 1.00 87.94 99 THR A C 1
ATOM 763 O O . THR A 1 99 ? 39.402 -7.810 -52.130 1.00 87.94 99 THR A O 1
ATOM 766 N N . LYS A 1 100 ? 40.178 -6.903 -54.029 1.00 91.88 100 LYS A N 1
ATOM 767 C CA . LYS A 1 100 ? 40.044 -5.511 -53.572 1.00 91.88 100 LYS A CA 1
ATOM 768 C C . LYS A 1 100 ? 38.580 -5.081 -53.425 1.00 91.88 100 LYS A C 1
ATOM 770 O O . LYS A 1 100 ? 38.252 -4.383 -52.465 1.00 91.88 100 LYS A O 1
ATOM 775 N N . ALA A 1 101 ? 37.708 -5.499 -54.345 1.00 92.88 101 ALA A N 1
ATOM 776 C CA . ALA A 1 101 ? 36.271 -5.240 -54.267 1.00 92.88 101 ALA A CA 1
ATOM 777 C C . ALA A 1 101 ? 35.649 -5.907 -53.030 1.00 92.88 101 ALA A C 1
ATOM 779 O O . ALA A 1 101 ? 34.936 -5.246 -52.280 1.00 92.88 101 ALA A O 1
ATOM 780 N N . TYR A 1 102 ? 36.009 -7.164 -52.759 1.00 93.88 102 TYR A N 1
ATOM 781 C CA . TYR A 1 102 ? 35.554 -7.896 -51.577 1.00 93.88 102 TYR A CA 1
ATOM 782 C C . TYR A 1 102 ? 36.022 -7.250 -50.265 1.00 93.88 102 TYR A C 1
ATOM 784 O O . TYR A 1 102 ? 35.235 -7.084 -49.333 1.00 93.88 102 TYR A O 1
ATOM 792 N N . ALA A 1 103 ? 37.289 -6.828 -50.185 1.00 95.50 103 ALA A N 1
ATOM 793 C CA . ALA A 1 103 ? 37.800 -6.121 -49.010 1.00 95.50 103 ALA A CA 1
ATOM 794 C C . ALA A 1 103 ? 37.039 -4.806 -48.753 1.00 95.50 103 ALA A C 1
ATOM 796 O O . ALA A 1 103 ? 36.703 -4.493 -47.610 1.00 95.50 103 ALA A O 1
ATOM 797 N N . TRP A 1 104 ? 36.722 -4.057 -49.814 1.00 96.50 104 TRP A N 1
ATOM 798 C CA . TRP A 1 104 ? 35.934 -2.829 -49.713 1.00 96.50 104 TRP A CA 1
ATOM 799 C C . TRP A 1 104 ? 34.483 -3.098 -49.303 1.00 96.50 104 TRP A C 1
ATOM 801 O O . TRP A 1 104 ? 33.962 -2.408 -48.428 1.00 96.50 104 TRP A O 1
ATOM 811 N N . GLU A 1 105 ? 33.840 -4.110 -49.888 1.00 96.94 105 GLU A N 1
ATOM 812 C CA . GLU A 1 105 ? 32.484 -4.520 -49.517 1.00 96.94 105 GLU A CA 1
ATOM 813 C C . GLU A 1 105 ? 32.416 -4.876 -48.031 1.00 96.94 105 GLU A C 1
ATOM 815 O O . GLU A 1 105 ? 31.552 -4.371 -47.312 1.00 96.94 105 GLU A O 1
ATOM 820 N N . ARG A 1 106 ? 33.377 -5.666 -47.540 1.00 97.12 106 ARG A N 1
ATOM 821 C CA . ARG A 1 106 ? 33.463 -6.026 -46.123 1.00 97.12 106 ARG A CA 1
ATOM 822 C C . ARG A 1 106 ? 33.603 -4.813 -45.206 1.00 97.12 106 ARG A C 1
ATOM 824 O O . ARG A 1 106 ? 32.842 -4.720 -44.246 1.00 97.12 106 ARG A O 1
ATOM 831 N N . ASP A 1 107 ? 34.502 -3.879 -45.516 1.00 97.44 107 ASP A N 1
ATOM 832 C CA . ASP A 1 107 ? 34.666 -2.631 -44.748 1.00 97.44 107 ASP A CA 1
ATOM 833 C C . ASP A 1 107 ? 33.369 -1.802 -44.727 1.00 97.44 107 ASP A C 1
ATOM 835 O O . ASP A 1 107 ? 32.971 -1.260 -43.692 1.00 97.44 107 ASP A O 1
ATOM 839 N N . LYS A 1 108 ? 32.649 -1.726 -45.855 1.00 98.00 108 LYS A N 1
ATOM 840 C CA . LYS A 1 108 ? 31.359 -1.023 -45.909 1.00 98.00 108 LYS A CA 1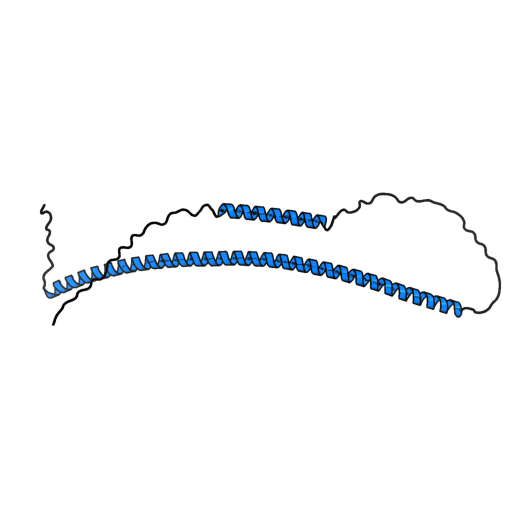
ATOM 841 C C . LYS A 1 108 ? 30.276 -1.727 -45.103 1.00 98.00 108 LYS A C 1
ATOM 843 O O . LYS A 1 108 ? 29.536 -1.047 -44.389 1.00 98.00 108 LYS A O 1
ATOM 848 N N . MET A 1 109 ? 30.194 -3.051 -45.190 1.00 98.12 109 MET A N 1
ATOM 849 C CA . MET A 1 109 ? 29.231 -3.850 -44.434 1.00 98.12 109 MET A CA 1
ATOM 850 C C . MET A 1 109 ? 29.479 -3.756 -42.927 1.00 98.12 109 MET A C 1
ATOM 852 O O . MET A 1 109 ? 28.525 -3.611 -42.164 1.00 98.12 109 MET A O 1
ATOM 856 N N . GLU A 1 110 ? 30.740 -3.761 -42.496 1.00 98.31 110 GLU A N 1
ATOM 857 C CA . GLU A 1 110 ? 31.114 -3.570 -41.092 1.00 98.31 110 GLU A CA 1
ATOM 858 C C . GLU A 1 110 ? 30.697 -2.186 -40.583 1.00 98.31 110 GLU A C 1
ATOM 860 O O . GLU A 1 110 ? 29.978 -2.087 -39.591 1.00 98.31 110 GLU A O 1
ATOM 865 N N . LYS A 1 111 ? 30.992 -1.120 -41.336 1.00 98.19 111 LYS A N 1
ATOM 866 C CA . LYS A 1 111 ? 30.551 0.245 -40.993 1.00 98.19 111 LYS A CA 1
ATOM 867 C C . LYS A 1 111 ? 29.032 0.395 -40.935 1.00 98.19 111 LYS A C 1
ATOM 869 O O . LYS A 1 111 ? 28.520 1.234 -40.195 1.00 98.19 111 LYS A O 1
ATOM 874 N N . ILE A 1 112 ? 28.286 -0.337 -41.765 1.00 98.38 112 ILE A N 1
ATOM 875 C CA . ILE A 1 112 ? 26.817 -0.343 -41.706 1.00 98.38 112 ILE A CA 1
ATOM 876 C C . ILE A 1 112 ? 26.346 -1.047 -40.433 1.00 98.38 112 ILE A C 1
ATOM 878 O O . ILE A 1 112 ? 25.482 -0.506 -39.740 1.00 98.38 112 ILE A O 1
ATOM 882 N N . ARG A 1 113 ? 26.925 -2.212 -40.123 1.00 98.44 113 ARG A N 1
ATOM 883 C CA . ARG A 1 113 ? 26.608 -2.996 -38.926 1.00 98.44 113 ARG A CA 1
ATOM 884 C C . ARG A 1 113 ? 26.856 -2.189 -37.656 1.00 98.44 113 ARG A C 1
ATOM 886 O O . ARG A 1 113 ? 25.943 -2.064 -36.851 1.00 98.44 113 ARG A O 1
ATOM 893 N N . GLU A 1 114 ? 28.021 -1.566 -37.533 1.00 98.50 114 GLU A N 1
ATOM 894 C CA . GLU A 1 114 ? 28.381 -0.753 -36.368 1.00 98.50 114 GLU A CA 1
ATOM 895 C C . GLU A 1 114 ? 27.370 0.384 -36.139 1.00 98.50 114 GLU A C 1
ATOM 897 O O . GLU A 1 114 ? 26.803 0.522 -35.057 1.00 98.50 114 GLU A O 1
ATOM 902 N N . ARG A 1 115 ? 27.026 1.142 -37.193 1.00 98.31 115 ARG A N 1
ATOM 903 C CA . ARG A 1 115 ? 26.017 2.216 -37.100 1.00 98.31 115 ARG A CA 1
ATOM 904 C C . ARG A 1 115 ? 24.616 1.713 -36.761 1.00 98.31 115 ARG A C 1
ATOM 906 O O . ARG A 1 115 ? 23.799 2.495 -36.265 1.00 98.31 115 ARG A O 1
ATOM 913 N N . TYR A 1 116 ? 24.290 0.481 -37.139 1.00 98.44 116 TYR A N 1
ATOM 914 C CA . TYR A 1 116 ? 23.019 -0.150 -36.800 1.00 98.44 116 TYR A CA 1
ATOM 915 C C . TYR A 1 116 ? 23.011 -0.570 -35.330 1.00 98.44 116 TYR A C 1
ATOM 917 O O . TYR A 1 116 ? 22.078 -0.223 -34.608 1.00 98.44 116 TYR A O 1
ATOM 925 N N . GLU A 1 117 ? 24.067 -1.241 -34.875 1.00 98.62 117 GLU A N 1
ATOM 926 C CA . GLU A 1 117 ? 24.228 -1.695 -33.493 1.00 98.62 117 GLU A CA 1
ATOM 927 C C . GLU A 1 117 ? 24.249 -0.520 -32.509 1.00 98.62 117 GLU A C 1
ATOM 929 O O . GLU A 1 117 ? 23.564 -0.574 -31.487 1.00 98.62 117 GLU A O 1
ATOM 934 N N . GLU A 1 118 ? 24.925 0.581 -32.846 1.00 98.38 118 GLU A N 1
ATOM 935 C CA . GLU A 1 118 ? 24.928 1.806 -32.038 1.00 98.38 118 GLU A CA 1
ATOM 936 C C . GLU A 1 118 ? 23.511 2.385 -31.881 1.00 98.38 118 GLU A C 1
ATOM 938 O O . GLU A 1 118 ? 23.050 2.658 -30.768 1.00 98.38 118 GLU A O 1
ATOM 943 N N . LYS A 1 119 ? 22.775 2.531 -32.993 1.00 98.38 119 LYS A N 1
ATOM 944 C CA . LYS A 1 119 ? 21.392 3.032 -32.955 1.00 98.38 119 LYS A CA 1
ATOM 945 C C . LYS A 1 119 ? 20.482 2.101 -32.170 1.00 98.38 119 LYS A C 1
ATOM 947 O O . LYS A 1 119 ? 19.696 2.580 -31.357 1.00 98.38 119 LYS A O 1
ATOM 952 N N . ASN A 1 120 ? 20.595 0.796 -32.396 1.00 98.50 120 ASN A N 1
ATOM 953 C CA . ASN A 1 120 ? 19.769 -0.190 -31.716 1.00 98.50 120 ASN A CA 1
ATOM 954 C C . ASN A 1 120 ? 20.043 -0.197 -30.206 1.00 98.50 120 ASN A C 1
ATOM 956 O O . ASN A 1 120 ? 19.108 -0.199 -29.413 1.00 98.50 120 ASN A O 1
ATOM 960 N N . SER A 1 121 ? 21.310 -0.089 -29.802 1.00 98.50 121 SER A N 1
ATOM 961 C CA . SER A 1 121 ? 21.698 0.022 -28.391 1.00 98.50 121 SER A CA 1
ATOM 962 C C . SER A 1 121 ? 21.095 1.265 -27.737 1.00 98.50 121 SER A C 1
ATOM 964 O O . SER A 1 121 ? 20.577 1.195 -26.623 1.00 98.50 121 SER A O 1
ATOM 966 N N . ARG A 1 122 ? 21.083 2.402 -28.445 1.00 98.44 122 ARG A N 1
ATOM 967 C CA . ARG A 1 122 ? 20.448 3.635 -27.959 1.00 98.44 122 ARG A CA 1
ATOM 968 C C . ARG A 1 122 ? 18.927 3.508 -27.833 1.00 98.44 122 ARG A C 1
ATOM 970 O O . ARG A 1 122 ? 18.363 4.041 -26.879 1.00 98.44 122 ARG A O 1
ATOM 977 N N . ILE A 1 123 ? 18.273 2.829 -28.778 1.00 98.50 123 ILE A N 1
ATOM 978 C CA . ILE A 1 123 ? 16.828 2.558 -28.726 1.00 98.50 123 ILE A CA 1
ATOM 979 C C . ILE A 1 123 ? 16.508 1.694 -27.505 1.00 98.50 123 ILE A C 1
ATOM 981 O O . ILE A 1 123 ? 15.676 2.088 -26.692 1.00 98.50 123 ILE A O 1
ATOM 985 N N . LEU A 1 124 ? 17.223 0.581 -27.328 1.00 98.62 124 LEU A N 1
ATOM 986 C CA . LEU A 1 124 ? 17.023 -0.330 -26.201 1.00 98.62 124 LEU A CA 1
ATOM 987 C C . LEU A 1 124 ? 17.244 0.365 -24.855 1.00 98.62 124 LEU A C 1
ATOM 989 O O . LEU A 1 124 ? 16.393 0.276 -23.976 1.00 98.62 124 LEU A O 1
ATOM 993 N N . ALA A 1 125 ? 18.326 1.137 -24.716 1.00 98.62 125 ALA A N 1
ATOM 994 C CA . ALA A 1 125 ? 18.591 1.888 -23.490 1.00 98.62 125 ALA A CA 1
ATOM 995 C C . ALA A 1 125 ? 17.455 2.870 -23.154 1.00 98.62 125 ALA A C 1
ATOM 997 O O . ALA A 1 125 ? 17.051 2.995 -21.997 1.00 98.62 125 ALA A O 1
ATOM 998 N N . TRP A 1 126 ? 16.910 3.558 -24.162 1.00 98.69 126 TRP A N 1
ATOM 999 C CA . TRP A 1 126 ? 15.778 4.459 -23.964 1.00 98.69 126 TRP A CA 1
ATOM 1000 C C . TRP A 1 126 ? 14.496 3.704 -23.593 1.00 98.69 126 TRP A C 1
ATOM 1002 O O . TRP A 1 126 ? 13.775 4.136 -22.692 1.00 98.69 126 TRP A O 1
ATOM 1012 N N . GLU A 1 127 ? 14.211 2.576 -24.244 1.00 98.75 127 GLU A N 1
ATOM 1013 C CA . GLU A 1 127 ? 13.065 1.734 -23.898 1.00 98.75 127 GLU A CA 1
ATOM 1014 C C . GLU A 1 127 ? 13.139 1.227 -22.458 1.00 98.75 127 GLU A C 1
ATOM 1016 O O . GLU A 1 127 ? 12.148 1.304 -21.728 1.00 98.75 127 GLU A O 1
ATOM 1021 N N . ASP A 1 128 ? 14.301 0.727 -22.046 1.00 98.75 128 ASP A N 1
ATOM 1022 C CA . ASP A 1 128 ? 14.514 0.178 -20.710 1.00 98.75 128 ASP A CA 1
ATOM 1023 C C . ASP A 1 128 ? 14.386 1.259 -19.640 1.00 98.75 128 ASP A C 1
ATOM 1025 O O . ASP A 1 128 ? 13.695 1.051 -18.638 1.00 98.75 128 ASP A O 1
ATOM 1029 N N . GLU A 1 129 ? 14.930 2.452 -19.888 1.00 98.50 129 GLU A N 1
ATOM 1030 C CA . GLU A 1 129 ? 14.733 3.614 -19.020 1.00 98.50 129 GLU A CA 1
ATOM 1031 C C . GLU A 1 129 ? 13.240 3.953 -18.881 1.00 98.50 129 GLU A C 1
ATOM 1033 O O . GLU A 1 129 ? 12.730 4.146 -17.774 1.00 98.50 129 GLU A O 1
ATOM 1038 N N . LYS A 1 130 ? 12.481 3.971 -19.983 1.00 98.56 130 LYS A N 1
ATOM 1039 C CA . LYS A 1 130 ? 11.039 4.266 -19.929 1.00 98.56 130 LYS A CA 1
ATOM 1040 C C . LYS A 1 130 ? 10.241 3.178 -19.218 1.00 98.56 130 LYS A C 1
ATOM 1042 O O . LYS A 1 130 ? 9.361 3.509 -18.415 1.00 98.56 130 LYS A O 1
ATOM 1047 N N . LYS A 1 131 ? 10.560 1.902 -19.446 1.00 98.62 131 LYS A N 1
ATOM 1048 C CA . LYS A 1 131 ? 9.954 0.768 -18.727 1.00 98.62 131 LYS A CA 1
ATOM 1049 C C . LYS A 1 131 ? 10.258 0.853 -17.230 1.00 98.62 131 LYS A C 1
ATOM 1051 O O . LYS A 1 131 ? 9.348 0.693 -16.413 1.00 98.62 131 LYS A O 1
ATOM 1056 N N . MET A 1 132 ? 11.496 1.176 -16.858 1.00 98.69 132 MET A N 1
ATOM 1057 C CA . MET A 1 132 ? 11.905 1.350 -15.464 1.00 98.69 132 MET A CA 1
ATOM 1058 C C . MET A 1 132 ? 11.167 2.517 -14.803 1.00 98.69 132 MET A C 1
ATOM 1060 O O . MET A 1 132 ? 10.591 2.343 -13.727 1.00 98.69 132 MET A O 1
ATOM 1064 N N . GLN A 1 133 ? 11.085 3.674 -15.464 1.00 98.50 133 GLN A N 1
ATOM 1065 C CA . GLN A 1 133 ? 10.324 4.824 -14.968 1.00 98.50 133 GLN A CA 1
ATOM 1066 C C . GLN A 1 133 ? 8.841 4.490 -14.761 1.00 98.50 133 GLN A C 1
ATOM 1068 O O . GLN A 1 133 ? 8.249 4.891 -13.754 1.00 98.50 133 GLN A O 1
ATOM 1073 N N . ALA A 1 134 ? 8.225 3.751 -15.687 1.00 98.56 134 ALA A N 1
ATOM 1074 C CA . ALA A 1 134 ? 6.843 3.300 -15.545 1.00 98.56 134 ALA A CA 1
ATOM 1075 C C . ALA A 1 134 ? 6.677 2.353 -14.343 1.00 98.56 134 ALA A C 1
ATOM 1077 O O . ALA A 1 134 ? 5.766 2.549 -13.532 1.00 98.56 134 ALA A O 1
ATOM 1078 N N . LYS A 1 135 ? 7.591 1.387 -14.177 1.00 98.50 135 LYS A N 1
ATOM 1079 C CA . LYS A 1 135 ? 7.597 0.454 -13.041 1.00 98.50 135 LYS A CA 1
ATOM 1080 C C . LYS A 1 135 ? 7.736 1.186 -11.705 1.00 98.50 135 LYS A C 1
ATOM 1082 O O . LYS A 1 135 ? 6.938 0.948 -10.805 1.00 98.50 135 LYS A O 1
ATOM 1087 N N . LEU A 1 136 ? 8.674 2.126 -11.594 1.00 98.69 136 LEU A N 1
ATOM 1088 C CA . LEU A 1 136 ? 8.875 2.926 -10.379 1.00 98.69 136 L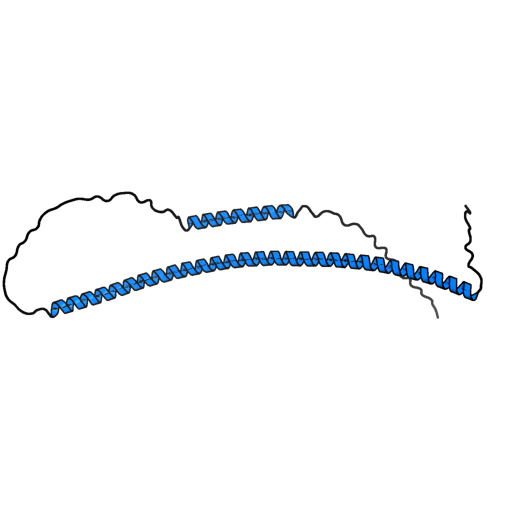EU A CA 1
ATOM 1089 C C . LEU A 1 136 ? 7.628 3.740 -10.012 1.00 98.69 136 LEU A C 1
ATOM 1091 O O . LEU A 1 136 ? 7.227 3.778 -8.848 1.00 98.69 136 LEU A O 1
ATOM 1095 N N . LYS A 1 137 ? 6.970 4.363 -10.999 1.00 98.44 137 LYS A N 1
ATOM 1096 C CA . LYS A 1 137 ? 5.712 5.094 -10.773 1.00 98.44 137 LYS A CA 1
ATOM 1097 C C . LYS A 1 137 ? 4.590 4.173 -10.294 1.00 98.44 137 LYS A C 1
ATOM 1099 O O . LYS A 1 137 ? 3.800 4.586 -9.447 1.00 98.44 137 LYS A O 1
ATOM 1104 N N . MET A 1 138 ? 4.501 2.964 -10.845 1.00 98.38 138 MET A N 1
ATOM 1105 C CA . MET A 1 138 ? 3.510 1.969 -10.437 1.00 98.38 138 MET A CA 1
ATOM 1106 C C . MET A 1 138 ? 3.752 1.509 -8.994 1.00 98.38 138 MET A C 1
ATOM 1108 O O . MET A 1 138 ? 2.843 1.621 -8.172 1.00 98.38 138 MET A O 1
ATOM 1112 N N . GLU A 1 139 ? 4.979 1.104 -8.658 1.00 98.56 139 GLU A N 1
ATOM 1113 C CA . GLU A 1 139 ? 5.331 0.647 -7.305 1.00 98.56 139 GLU A CA 1
ATOM 1114 C C . GLU A 1 139 ? 5.148 1.750 -6.258 1.00 98.56 139 GLU A C 1
ATOM 1116 O O . GLU A 1 139 ? 4.620 1.494 -5.178 1.00 98.56 139 GLU A O 1
ATOM 1121 N N . LYS A 1 140 ? 5.473 3.008 -6.590 1.00 98.50 140 LYS A N 1
ATOM 1122 C CA . LYS A 1 140 ? 5.206 4.144 -5.697 1.00 98.50 140 LYS A CA 1
ATOM 1123 C C . LYS A 1 140 ? 3.715 4.267 -5.362 1.00 98.50 140 LYS A C 1
ATOM 1125 O O . LYS A 1 140 ? 3.357 4.355 -4.190 1.00 98.50 140 LYS A O 1
ATOM 1130 N N . ARG A 1 141 ? 2.836 4.235 -6.373 1.00 98.19 141 ARG A N 1
ATOM 1131 C CA . ARG A 1 141 ? 1.377 4.299 -6.150 1.00 98.19 141 ARG A CA 1
ATOM 1132 C C . ARG A 1 141 ? 0.878 3.097 -5.357 1.00 98.19 141 ARG A C 1
ATOM 1134 O O . ARG A 1 141 ? 0.018 3.254 -4.493 1.00 98.19 141 ARG A O 1
ATOM 1141 N N . ARG A 1 142 ? 1.408 1.905 -5.641 1.00 98.19 142 ARG A N 1
ATOM 1142 C CA . ARG A 1 142 ? 1.084 0.686 -4.899 1.00 98.19 142 ARG A CA 1
ATOM 1143 C C . ARG A 1 142 ? 1.438 0.838 -3.417 1.00 98.19 142 ARG A C 1
ATOM 1145 O O . ARG A 1 142 ? 0.570 0.597 -2.582 1.00 98.19 142 ARG A O 1
ATOM 1152 N N . GLY A 1 143 ? 2.641 1.321 -3.107 1.00 98.44 143 GLY A N 1
ATOM 1153 C CA . GLY A 1 143 ? 3.085 1.577 -1.735 1.00 98.44 143 GLY A CA 1
ATOM 1154 C C . GLY A 1 143 ? 2.230 2.620 -1.008 1.00 98.44 143 GLY A C 1
ATOM 1155 O O . GLY A 1 143 ? 1.827 2.399 0.130 1.00 98.44 143 GLY A O 1
ATOM 1156 N N . GLU A 1 144 ? 1.863 3.723 -1.670 1.00 98.25 144 GLU A N 1
ATOM 1157 C CA . GLU A 1 144 ? 0.965 4.739 -1.093 1.00 98.25 144 GLU A CA 1
ATOM 1158 C C . GLU A 1 144 ? -0.430 4.174 -0.766 1.00 98.25 144 GLU A C 1
ATOM 1160 O O . GLU A 1 144 ? -1.026 4.511 0.261 1.00 98.25 144 GLU A O 1
ATOM 1165 N N . LEU A 1 145 ? -0.972 3.310 -1.630 1.00 98.25 145 LEU A N 1
ATOM 1166 C CA . LEU A 1 145 ? -2.259 2.651 -1.392 1.00 98.25 145 LEU A CA 1
ATOM 1167 C C . LEU A 1 145 ? -2.178 1.637 -0.251 1.00 98.25 145 LEU A C 1
ATOM 1169 O O . LEU A 1 145 ? -3.087 1.575 0.577 1.00 98.25 145 LEU A O 1
ATOM 1173 N N . GLU A 1 146 ? -1.103 0.859 -0.190 1.00 98.44 146 GLU A N 1
ATOM 1174 C CA . GLU A 1 146 ? -0.869 -0.106 0.881 1.00 98.44 146 GLU A CA 1
ATOM 1175 C C . GLU A 1 146 ? -0.704 0.587 2.237 1.00 98.44 146 GLU A C 1
ATOM 1177 O O . GLU A 1 146 ? -1.362 0.201 3.204 1.00 98.44 146 GLU A O 1
ATOM 1182 N N . GLN A 1 147 ? 0.047 1.689 2.290 1.00 98.44 147 GLN A N 1
ATOM 1183 C CA . GLN A 1 147 ? 0.181 2.513 3.491 1.00 98.44 147 GLN A CA 1
ATOM 1184 C C . GLN A 1 147 ? -1.177 3.045 3.975 1.00 98.44 147 GLN A C 1
ATOM 1186 O O . GLN A 1 147 ? -1.482 2.980 5.168 1.00 98.44 147 GLN A O 1
ATOM 1191 N N . LYS A 1 148 ? -2.025 3.537 3.061 1.00 98.38 148 LYS A N 1
ATOM 1192 C CA . LYS A 1 148 ? -3.384 3.997 3.402 1.00 98.38 148 LYS A CA 1
ATOM 1193 C C . LYS A 1 148 ? -4.254 2.863 3.941 1.00 98.38 148 LYS A C 1
ATOM 1195 O O . LYS A 1 148 ? -4.964 3.069 4.924 1.00 98.38 148 LYS A O 1
ATOM 1200 N N . ARG A 1 149 ? -4.189 1.674 3.331 1.00 98.56 149 ARG A N 1
ATOM 1201 C CA . ARG A 1 149 ? -4.915 0.483 3.804 1.00 98.56 149 ARG A CA 1
ATOM 1202 C C . ARG A 1 149 ? -4.464 0.081 5.207 1.00 98.56 149 ARG A C 1
ATOM 1204 O O . ARG A 1 149 ? -5.312 -0.100 6.074 1.00 98.56 149 ARG A O 1
ATOM 1211 N N . ALA A 1 150 ? -3.155 0.008 5.445 1.00 98.44 150 ALA A N 1
ATOM 1212 C CA . ALA A 1 150 ? -2.593 -0.340 6.748 1.00 98.44 150 ALA A CA 1
ATOM 1213 C C . ALA A 1 150 ? -2.985 0.677 7.832 1.00 98.44 150 ALA A C 1
ATOM 1215 O O . ALA A 1 150 ? -3.431 0.296 8.912 1.00 98.44 150 ALA A O 1
ATOM 1216 N N . SER A 1 151 ? -2.896 1.975 7.525 1.00 98.38 151 SER A N 1
ATOM 1217 C CA . SER A 1 151 ? -3.293 3.039 8.453 1.00 98.38 151 SER A CA 1
ATOM 1218 C C . SER A 1 151 ? -4.788 2.995 8.788 1.00 98.38 151 SER A C 1
ATOM 1220 O O . SER A 1 151 ? -5.157 3.132 9.954 1.00 98.38 151 SER A O 1
ATOM 1222 N N . ASN A 1 152 ? -5.651 2.757 7.796 1.00 98.50 152 ASN A N 1
ATOM 1223 C CA . ASN A 1 152 ? -7.090 2.634 8.021 1.00 98.50 152 ASN A CA 1
ATOM 1224 C C . ASN A 1 152 ? -7.441 1.400 8.866 1.00 98.50 152 ASN A C 1
ATOM 1226 O O . ASN A 1 152 ? -8.246 1.511 9.788 1.00 98.50 152 ASN A O 1
ATOM 1230 N N . LEU A 1 153 ? -6.799 0.260 8.595 1.00 98.50 153 LEU A N 1
ATOM 1231 C CA . LEU A 1 153 ? -6.987 -0.959 9.377 1.00 98.50 153 LEU A CA 1
ATOM 1232 C C . LEU A 1 153 ? -6.564 -0.761 10.835 1.00 98.50 153 LEU A C 1
ATOM 1234 O O . LEU A 1 153 ? -7.316 -1.118 11.738 1.00 98.50 153 LEU A O 1
ATOM 1238 N N . HIS A 1 154 ? -5.401 -0.147 11.064 1.00 98.31 154 HIS A N 1
ATOM 1239 C CA . HIS A 1 154 ? -4.934 0.170 12.411 1.00 98.31 154 HIS A CA 1
ATOM 1240 C C . HIS A 1 154 ? -5.914 1.101 13.131 1.00 98.31 154 HIS A C 1
ATOM 1242 O O . HIS A 1 154 ? -6.281 0.842 14.271 1.00 98.31 154 HIS A O 1
ATOM 1248 N N . HIS A 1 155 ? -6.387 2.159 12.463 1.00 98.44 155 HIS A N 1
ATOM 1249 C CA . HIS A 1 155 ? -7.386 3.056 13.041 1.00 98.44 155 HIS A CA 1
ATOM 1250 C C . HIS A 1 155 ? -8.659 2.302 13.441 1.00 98.44 155 HIS A C 1
ATOM 1252 O O . HIS A 1 155 ? -9.105 2.433 14.576 1.00 98.44 155 HIS A O 1
ATOM 1258 N N . TYR A 1 156 ? -9.198 1.466 12.550 1.00 98.44 156 TYR A N 1
ATOM 1259 C CA . TYR A 1 156 ? -10.360 0.633 12.850 1.00 98.44 156 TYR A CA 1
ATOM 1260 C C . TYR A 1 156 ? -10.126 -0.266 14.074 1.00 98.44 156 TYR A C 1
ATOM 1262 O O . TYR A 1 156 ? -10.954 -0.295 14.982 1.00 98.44 156 TYR A O 1
ATOM 1270 N N . GLN A 1 157 ? -8.980 -0.948 14.141 1.00 98.69 157 GLN A N 1
ATOM 1271 C CA . GLN A 1 157 ? -8.621 -1.794 15.282 1.00 98.69 157 GLN A CA 1
ATOM 1272 C C . GLN A 1 157 ? -8.528 -0.992 16.585 1.00 98.69 157 GLN A C 1
ATOM 1274 O O . GLN A 1 157 ? -9.093 -1.413 17.592 1.00 98.69 157 GLN A O 1
ATOM 1279 N N . SER A 1 158 ? -7.897 0.186 16.558 1.00 98.69 158 SER A N 1
ATOM 1280 C CA . SER A 1 158 ? -7.814 1.075 17.723 1.00 98.69 158 SER A CA 1
ATOM 1281 C C . SER A 1 158 ? -9.192 1.546 18.202 1.00 98.69 158 SER A C 1
ATOM 1283 O O . SER A 1 158 ? -9.423 1.638 19.406 1.00 98.69 158 SER A O 1
ATOM 1285 N N . GLU A 1 159 ? -10.123 1.839 17.288 1.00 98.56 159 GLU A N 1
ATOM 1286 C CA . GLU A 1 159 ? -11.491 2.219 17.660 1.00 98.56 159 GLU A CA 1
ATOM 1287 C C . GLU A 1 159 ? -12.242 1.048 18.309 1.00 98.56 159 GLU A C 1
ATOM 1289 O O . GLU A 1 159 ? -12.873 1.229 19.352 1.00 98.56 159 GLU A O 1
ATOM 1294 N N . ILE A 1 160 ? -12.129 -0.161 17.748 1.00 98.75 160 ILE A N 1
ATOM 1295 C CA . ILE A 1 160 ? -12.717 -1.373 18.337 1.00 98.75 160 ILE A CA 1
ATOM 1296 C C . ILE A 1 160 ? -12.139 -1.644 19.727 1.00 98.75 160 ILE A C 1
ATOM 1298 O O . ILE A 1 160 ? -12.887 -1.933 20.661 1.00 98.75 160 ILE A O 1
ATOM 1302 N N . GLU A 1 161 ? -10.824 -1.518 19.892 1.00 98.75 161 GLU A N 1
ATOM 1303 C CA . GLU A 1 161 ? -10.175 -1.696 21.187 1.00 98.75 161 GLU A CA 1
ATOM 1304 C C . GLU A 1 161 ? -10.671 -0.669 22.210 1.00 98.75 161 GLU A C 1
ATOM 1306 O O . GLU A 1 161 ? -11.049 -1.049 23.319 1.00 98.75 161 GLU A O 1
ATOM 1311 N N . ARG A 1 162 ? -10.779 0.611 21.828 1.00 98.62 162 ARG A N 1
ATOM 1312 C CA . ARG A 1 162 ? -11.325 1.656 22.707 1.00 98.62 162 ARG A CA 1
ATOM 1313 C C . ARG A 1 162 ? -12.758 1.342 23.134 1.00 98.62 162 ARG A C 1
ATOM 1315 O O . ARG A 1 162 ? -13.086 1.461 24.314 1.00 98.62 162 ARG A O 1
ATOM 1322 N N . ILE A 1 163 ? -13.611 0.929 22.194 1.00 98.69 163 ILE A N 1
ATOM 1323 C CA . ILE A 1 163 ? -14.996 0.534 22.488 1.00 98.69 163 ILE A CA 1
ATOM 1324 C C . ILE A 1 163 ? -15.012 -0.636 23.476 1.00 98.69 163 ILE A C 1
ATOM 1326 O O . ILE A 1 163 ? -15.743 -0.594 24.467 1.00 98.69 163 ILE A O 1
ATOM 1330 N N . ASN A 1 164 ? -14.176 -1.650 23.251 1.00 98.62 164 ASN A N 1
ATOM 1331 C CA . ASN A 1 164 ? -14.082 -2.813 24.128 1.00 98.62 164 ASN A CA 1
ATOM 1332 C C . ASN A 1 164 ? -13.592 -2.451 25.531 1.00 98.62 164 ASN A C 1
ATOM 1334 O O . ASN A 1 164 ? -14.137 -2.975 26.502 1.00 98.62 164 ASN A O 1
ATOM 1338 N N . GLN A 1 165 ? -12.619 -1.546 25.654 1.00 98.62 165 GLN A N 1
ATOM 1339 C CA . GLN A 1 165 ? -12.133 -1.055 26.944 1.00 98.62 165 GLN A CA 1
ATOM 1340 C C . GLN A 1 165 ? -13.233 -0.309 27.709 1.00 98.62 165 GLN A C 1
ATOM 1342 O O . GLN A 1 165 ? -13.491 -0.631 28.868 1.00 98.62 165 GLN A O 1
ATOM 1347 N N . MET A 1 166 ? -13.941 0.623 27.059 1.00 98.62 166 MET A N 1
ATOM 1348 C CA . MET A 1 166 ? -15.049 1.357 27.689 1.00 98.62 166 MET A CA 1
ATOM 1349 C C . MET A 1 166 ? -16.183 0.419 28.115 1.00 98.62 166 MET A C 1
ATOM 1351 O O . MET A 1 166 ? -16.655 0.480 29.249 1.00 98.6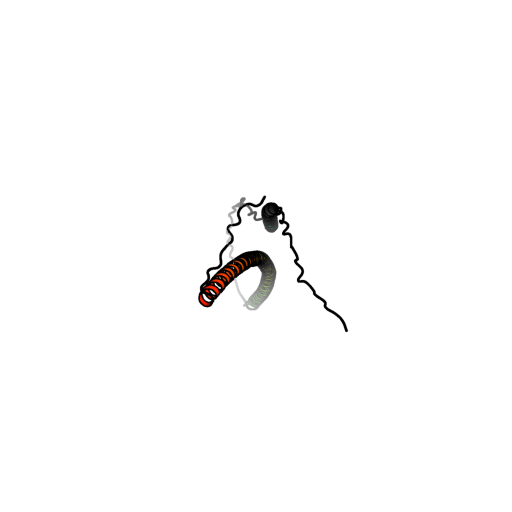2 166 MET A O 1
ATOM 1355 N N . ALA A 1 167 ? -16.598 -0.487 27.228 1.00 98.69 167 ALA A N 1
ATOM 1356 C CA . ALA A 1 167 ? -17.646 -1.454 27.528 1.00 98.69 167 ALA A CA 1
ATOM 1357 C C . ALA A 1 167 ? -17.214 -2.448 28.619 1.00 98.69 167 ALA A C 1
ATOM 1359 O O . ALA A 1 167 ? -18.023 -2.837 29.459 1.00 98.69 167 ALA A O 1
ATOM 1360 N N . GLY A 1 168 ? -15.942 -2.854 28.620 1.00 98.62 168 GLY A N 1
ATOM 1361 C CA . GLY A 1 168 ? -15.343 -3.689 29.657 1.00 98.62 168 GLY A CA 1
ATOM 1362 C C . GLY A 1 168 ? -15.357 -3.005 31.021 1.00 98.62 168 GLY A C 1
ATOM 1363 O O . GLY A 1 168 ? -15.798 -3.619 31.989 1.00 98.62 168 GLY A O 1
ATOM 1364 N N . GLY A 1 169 ? -14.969 -1.728 31.080 1.00 98.31 169 GLY A N 1
ATOM 1365 C CA . GLY A 1 169 ? -15.037 -0.915 32.296 1.00 98.31 169 GLY A CA 1
ATOM 1366 C C . GLY A 1 169 ? -16.462 -0.787 32.835 1.00 98.31 169 GLY A C 1
ATOM 1367 O O . GLY A 1 169 ? -16.700 -1.088 34.001 1.00 98.31 169 GLY A O 1
ATOM 1368 N N . ALA A 1 170 ? -17.427 -0.448 31.974 1.00 98.62 170 ALA A N 1
ATOM 1369 C CA . ALA A 1 170 ? -18.832 -0.318 32.368 1.00 98.62 170 ALA A CA 1
ATOM 1370 C C . ALA A 1 170 ? -19.432 -1.639 32.886 1.00 98.62 170 ALA A C 1
ATOM 1372 O O . ALA A 1 170 ? -20.147 -1.646 33.887 1.00 98.62 170 ALA A O 1
ATOM 1373 N N . ARG A 1 171 ? -19.124 -2.773 32.236 1.00 98.62 171 ARG A N 1
ATOM 1374 C CA . ARG A 1 171 ? -19.531 -4.100 32.734 1.00 98.62 171 ARG A CA 1
ATOM 1375 C C . ARG A 1 171 ? -18.886 -4.417 34.079 1.00 98.62 171 ARG A C 1
ATOM 1377 O O . ARG A 1 171 ? -19.578 -4.901 34.966 1.00 98.62 171 ARG A O 1
ATOM 1384 N N . GLY A 1 172 ? -17.596 -4.114 34.234 1.00 98.62 172 GLY A N 1
ATOM 1385 C CA . GLY A 1 172 ? -16.872 -4.309 35.488 1.00 98.62 172 GLY A CA 1
ATOM 1386 C C . GLY A 1 172 ? -17.489 -3.528 36.648 1.00 98.62 172 GLY A C 1
ATOM 1387 O O . GLY A 1 172 ? -17.717 -4.098 37.710 1.00 98.62 172 GLY A O 1
ATOM 1388 N N . GLU A 1 173 ? -17.834 -2.257 36.432 1.00 98.50 173 GLU A N 1
ATOM 1389 C CA . GLU A 1 173 ? -18.502 -1.426 37.440 1.00 98.50 173 GLU A CA 1
ATOM 1390 C C . GLU A 1 173 ? -19.900 -1.958 37.794 1.00 98.50 173 GLU A C 1
ATOM 1392 O O . GLU A 1 173 ? -20.256 -2.051 38.972 1.00 98.50 173 GLU A O 1
ATOM 1397 N N . ALA A 1 174 ? -20.685 -2.363 36.790 1.00 98.62 174 ALA A N 1
ATOM 1398 C CA . ALA A 1 174 ? -22.008 -2.944 37.010 1.00 98.62 174 ALA A CA 1
ATOM 1399 C C . ALA A 1 174 ? -21.940 -4.262 37.804 1.00 98.62 174 ALA A C 1
ATOM 1401 O O . ALA A 1 174 ? -22.733 -4.471 38.726 1.00 98.62 174 ALA A O 1
ATOM 1402 N N . ASP A 1 175 ? -20.980 -5.133 37.483 1.00 98.62 175 ASP A N 1
ATOM 1403 C CA . ASP A 1 175 ? -20.760 -6.389 38.200 1.00 98.62 175 ASP A CA 1
ATOM 1404 C C . ASP A 1 175 ? -20.290 -6.164 39.636 1.00 98.62 175 ASP A C 1
ATOM 1406 O O . ASP A 1 175 ? -20.744 -6.858 40.548 1.00 98.62 175 ASP A O 1
ATOM 1410 N N . GLU A 1 176 ? -19.414 -5.186 39.856 1.00 98.50 176 GLU A N 1
ATOM 1411 C CA . GLU A 1 176 ? -18.945 -4.827 41.191 1.00 98.50 176 GLU A CA 1
ATOM 1412 C C . GLU A 1 176 ? -20.095 -4.295 42.054 1.00 98.50 176 GLU A C 1
ATOM 1414 O O . GLU A 1 176 ? -20.290 -4.735 43.189 1.00 98.50 176 GLU A O 1
ATOM 1419 N N . LYS A 1 177 ? -20.938 -3.419 41.495 1.00 98.56 177 LYS A N 1
ATOM 1420 C CA . LYS A 1 177 ? -22.144 -2.936 42.176 1.00 98.56 177 LYS A CA 1
ATOM 1421 C C . LYS A 1 177 ? -23.091 -4.084 42.534 1.00 98.56 177 LYS A C 1
ATOM 1423 O O . LYS A 1 177 ? -23.527 -4.167 43.682 1.00 98.56 177 LYS A O 1
ATOM 1428 N N . ARG A 1 178 ? -23.356 -4.997 41.593 1.00 98.50 178 ARG A N 1
ATOM 1429 C CA . ARG A 1 178 ? -24.188 -6.188 41.830 1.00 98.50 178 ARG A CA 1
ATOM 1430 C C . ARG A 1 178 ? -23.630 -7.042 42.971 1.00 98.50 178 ARG A C 1
ATOM 1432 O O . ARG A 1 178 ? -24.375 -7.393 43.882 1.00 98.50 178 ARG A O 1
ATOM 1439 N N . ARG A 1 179 ? -22.327 -7.348 42.960 1.00 98.62 179 ARG A N 1
ATOM 1440 C CA . ARG A 1 179 ? -21.672 -8.137 44.021 1.00 98.62 179 ARG A CA 1
ATOM 1441 C C . ARG A 1 179 ? -21.773 -7.460 45.384 1.00 98.62 179 ARG A C 1
ATOM 1443 O O . ARG A 1 179 ? -22.045 -8.136 46.370 1.00 98.62 179 ARG A O 1
ATOM 1450 N N . ASN A 1 180 ? -21.592 -6.143 45.446 1.00 98.38 180 ASN A N 1
ATOM 1451 C CA . ASN A 1 180 ? -21.708 -5.389 46.694 1.00 98.38 180 ASN A CA 1
ATOM 1452 C C . ASN A 1 180 ? -23.140 -5.398 47.248 1.00 98.38 180 ASN A C 1
ATOM 1454 O O . ASN A 1 180 ? -23.336 -5.600 48.448 1.00 98.38 180 ASN A O 1
ATOM 1458 N N . GLU A 1 181 ? -24.149 -5.262 46.385 1.00 98.19 181 GLU A N 1
ATOM 1459 C CA . GLU A 1 181 ? -25.558 -5.395 46.773 1.00 98.19 181 GLU A CA 1
ATOM 1460 C C . GLU A 1 181 ? -25.887 -6.820 47.258 1.00 98.19 181 GLU A C 1
ATOM 1462 O O . GLU A 1 181 ? -26.484 -6.984 48.327 1.00 98.19 181 GLU A O 1
ATOM 1467 N N . GLU A 1 182 ? -25.443 -7.852 46.532 1.00 98.25 182 GLU A N 1
ATOM 1468 C CA . GLU A 1 182 ? -25.593 -9.264 46.916 1.00 98.25 182 GLU A CA 1
ATOM 1469 C C . GLU A 1 182 ? -24.916 -9.568 48.263 1.00 98.25 182 GLU A C 1
ATOM 1471 O O . GLU A 1 182 ? -25.514 -10.213 49.132 1.00 98.25 182 GLU A O 1
ATOM 1476 N N . ASN A 1 183 ? -23.700 -9.056 48.477 1.00 98.38 183 ASN A N 1
ATOM 1477 C CA . ASN A 1 183 ? -22.971 -9.173 49.740 1.00 98.38 183 ASN A CA 1
ATOM 1478 C C . ASN A 1 183 ? -23.747 -8.527 50.890 1.00 98.38 183 ASN A C 1
ATOM 1480 O O . ASN A 1 183 ? -23.968 -9.176 51.912 1.00 98.38 183 ASN A O 1
ATOM 1484 N N . GLY A 1 184 ? -24.248 -7.303 50.702 1.00 97.00 184 GLY A N 1
ATOM 1485 C CA . GLY A 1 184 ? -25.036 -6.610 51.722 1.00 97.00 184 GLY A CA 1
ATOM 1486 C C . GLY A 1 184 ? -26.352 -7.321 52.068 1.00 97.00 184 GLY A C 1
ATOM 1487 O O . GLY A 1 184 ? -26.815 -7.257 53.211 1.00 97.00 184 GLY A O 1
ATOM 1488 N N . VAL A 1 185 ? -26.974 -8.024 51.114 1.00 97.31 185 VAL A N 1
ATOM 1489 C CA . VAL A 1 185 ? -28.140 -8.886 51.385 1.00 97.31 185 VAL A CA 1
ATOM 1490 C C . VAL A 1 185 ? -27.731 -10.119 52.190 1.00 97.31 185 VAL A C 1
ATOM 1492 O O . VAL A 1 185 ? -28.402 -10.457 53.170 1.00 97.31 185 VAL A O 1
ATOM 1495 N N . ARG A 1 186 ? -26.624 -10.770 51.818 1.00 97.19 186 ARG A N 1
ATOM 1496 C CA . ARG A 1 186 ? -26.100 -11.947 52.521 1.00 97.19 186 ARG A CA 1
ATOM 1497 C C . ARG A 1 186 ? -25.721 -11.634 53.969 1.00 97.19 186 ARG A C 1
ATOM 1499 O O . ARG A 1 186 ? -26.156 -12.361 54.857 1.00 97.19 186 ARG A O 1
ATOM 1506 N N . GLU A 1 187 ? -25.033 -10.523 54.224 1.00 96.50 187 GLU A N 1
ATOM 1507 C CA . GLU A 1 187 ? -24.689 -10.069 55.581 1.00 96.50 187 GLU A CA 1
ATOM 1508 C C . GLU A 1 187 ? -25.937 -9.841 56.448 1.00 96.50 187 GLU A C 1
ATOM 1510 O O . GLU A 1 187 ? -26.011 -10.275 57.601 1.00 96.50 187 GLU A O 1
ATOM 1515 N N . LYS A 1 188 ? -26.975 -9.199 55.889 1.00 94.88 188 LYS A N 1
ATOM 1516 C CA . LYS A 1 188 ? -28.258 -9.021 56.591 1.00 94.88 188 LYS A CA 1
ATOM 1517 C C . LYS A 1 188 ? -28.913 -10.364 56.901 1.00 94.88 188 LYS A C 1
ATOM 1519 O O . LYS A 1 188 ? -29.416 -10.544 58.010 1.00 94.88 188 LYS A O 1
ATOM 1524 N N . ALA A 1 189 ? -28.903 -11.302 55.955 1.00 95.88 189 ALA A N 1
ATOM 1525 C CA . ALA A 1 189 ? -29.447 -12.641 56.160 1.00 95.88 189 ALA A CA 1
ATOM 1526 C C . ALA A 1 189 ? -28.687 -13.405 57.259 1.00 95.88 189 ALA A C 1
ATOM 1528 O O . ALA A 1 189 ? -29.314 -14.039 58.107 1.00 95.88 189 ALA A O 1
ATOM 1529 N N . GLU A 1 190 ? -27.359 -13.308 57.298 1.00 96.12 190 GLU A N 1
ATOM 1530 C CA . GLU A 1 190 ? -26.530 -13.894 58.358 1.00 96.12 190 GLU A CA 1
ATOM 1531 C C . GLU A 1 190 ? -26.850 -13.297 59.731 1.00 96.12 190 GLU A C 1
ATOM 1533 O O . GLU A 1 190 ? -27.065 -14.041 60.690 1.00 96.12 190 GLU A O 1
ATOM 1538 N N . LYS A 1 191 ? -27.011 -11.97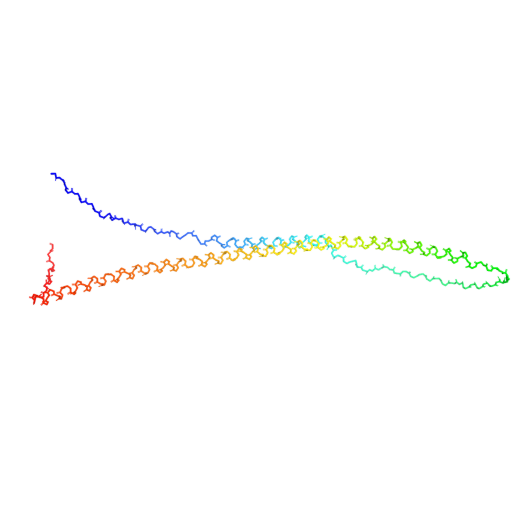3 59.825 1.00 94.00 191 LYS A N 1
ATOM 1539 C CA . LYS A 1 191 ? -27.429 -11.315 61.071 1.00 94.00 191 LYS A CA 1
ATOM 1540 C C . LYS A 1 191 ? -28.792 -11.809 61.567 1.00 94.00 191 LYS A C 1
ATOM 1542 O O . LYS A 1 191 ? -28.967 -12.002 62.772 1.00 94.00 191 LYS A O 1
ATOM 1547 N N . ILE A 1 192 ? -29.745 -12.043 60.661 1.00 94.25 192 ILE A N 1
ATOM 1548 C CA . ILE A 1 192 ? -31.056 -12.618 61.002 1.00 94.25 192 ILE A CA 1
ATOM 1549 C C . ILE A 1 192 ? -30.897 -14.051 61.515 1.00 94.25 192 ILE A C 1
ATOM 1551 O O . ILE A 1 192 ? -31.484 -14.378 62.541 1.00 94.25 192 ILE A O 1
ATOM 1555 N N . ARG A 1 193 ? -30.084 -14.892 60.861 1.00 95.38 193 ARG A N 1
ATOM 1556 C CA . ARG A 1 193 ? -29.825 -16.272 61.320 1.00 95.38 193 ARG A CA 1
ATOM 1557 C C . ARG A 1 193 ? -29.215 -16.310 62.724 1.00 95.38 193 ARG A C 1
ATOM 1559 O O . ARG A 1 193 ? -29.587 -17.172 63.509 1.00 95.38 193 ARG A O 1
ATOM 1566 N N . LEU A 1 194 ? -28.318 -15.371 63.040 1.00 95.44 194 LEU A N 1
ATOM 1567 C CA . LEU A 1 194 ? -27.662 -15.282 64.350 1.00 95.44 194 LEU A CA 1
ATOM 1568 C C . LEU A 1 194 ? -28.575 -14.729 65.455 1.00 95.44 194 LEU A C 1
ATOM 1570 O O . LEU A 1 194 ? -28.514 -15.194 66.587 1.00 95.44 194 LEU A O 1
ATOM 1574 N N . THR A 1 195 ? -29.392 -13.714 65.157 1.00 93.31 195 THR A N 1
ATOM 1575 C CA . THR A 1 195 ? -30.166 -12.978 66.182 1.00 93.31 195 THR A CA 1
ATOM 1576 C C . THR A 1 195 ? -31.655 -13.316 66.219 1.00 93.31 195 THR A C 1
ATOM 1578 O O . THR A 1 195 ? -32.347 -12.931 67.161 1.00 93.31 195 THR A O 1
ATOM 1581 N N . GLY A 1 196 ? -32.180 -13.968 65.180 1.00 90.31 196 GLY A N 1
ATOM 1582 C CA . GLY A 1 196 ? -33.606 -14.237 64.986 1.00 90.31 196 GLY A CA 1
ATOM 1583 C C . GLY A 1 196 ? -34.461 -12.999 64.678 1.00 90.31 196 GLY A C 1
ATOM 1584 O O . GLY A 1 196 ? -35.678 -13.123 64.561 1.00 90.31 196 GLY A O 1
ATOM 1585 N N . ARG A 1 197 ? -33.871 -11.799 64.553 1.00 84.94 197 ARG A N 1
ATOM 1586 C CA . ARG A 1 197 ? -34.606 -10.533 64.368 1.00 84.94 197 ARG A CA 1
ATOM 1587 C C . ARG A 1 197 ? -34.394 -9.953 62.974 1.00 84.94 197 ARG A C 1
ATOM 1589 O O . ARG A 1 197 ? -33.262 -9.741 62.545 1.00 84.94 197 ARG A O 1
ATOM 1596 N N . VAL A 1 198 ? -35.494 -9.635 62.293 1.00 86.06 198 VAL A N 1
ATOM 1597 C CA . VAL A 1 198 ? -35.477 -8.991 60.971 1.00 86.06 198 VAL A CA 1
ATOM 1598 C C . VAL A 1 198 ? -35.221 -7.485 61.122 1.00 86.06 198 VAL A C 1
ATOM 1600 O O . VAL A 1 198 ? -35.900 -6.843 61.926 1.00 86.06 198 VAL A O 1
ATOM 1603 N N . PRO A 1 199 ? -34.271 -6.890 60.370 1.00 78.44 199 PRO A N 1
ATOM 1604 C CA . PRO A 1 199 ? -34.055 -5.447 60.380 1.00 78.44 199 PRO A CA 1
ATOM 1605 C C . PRO A 1 199 ? -35.325 -4.690 59.963 1.00 78.44 199 PRO A C 1
ATOM 1607 O O . PRO A 1 199 ? -35.827 -4.869 58.853 1.00 78.44 199 PRO A O 1
ATOM 1610 N N . ILE A 1 200 ? -35.831 -3.829 60.847 1.00 79.25 200 ILE A N 1
ATOM 1611 C CA . ILE A 1 200 ? -37.016 -3.001 60.600 1.00 79.25 200 ILE A CA 1
ATOM 1612 C C . ILE A 1 200 ? -36.568 -1.748 59.832 1.00 79.25 200 ILE A C 1
ATOM 1614 O O . ILE A 1 200 ? -35.730 -0.989 60.318 1.00 79.25 200 ILE A O 1
ATOM 1618 N N . ARG A 1 201 ? -37.102 -1.516 58.626 1.00 68.06 201 ARG A N 1
ATOM 1619 C CA . ARG A 1 201 ? -36.951 -0.226 57.925 1.00 68.06 201 ARG A CA 1
ATOM 1620 C C . ARG A 1 201 ? -37.943 0.772 58.531 1.00 68.06 201 ARG A C 1
ATOM 1622 O O . ARG A 1 201 ? -39.131 0.465 58.546 1.00 68.06 201 ARG A O 1
ATOM 1629 N N . CYS A 1 202 ? -37.498 1.944 59.010 1.00 60.50 202 CYS A N 1
ATOM 1630 C CA . CYS A 1 202 ? -38.458 2.994 59.378 1.00 60.50 202 CYS A CA 1
ATOM 1631 C C . CYS A 1 202 ? -39.194 3.469 58.120 1.00 60.50 202 CYS A C 1
ATOM 1633 O O . CYS A 1 202 ? -38.554 3.904 57.166 1.00 60.50 202 CYS A O 1
ATOM 1635 N N . LEU A 1 203 ? -40.526 3.435 58.140 1.00 61.44 203 LEU A N 1
ATOM 1636 C CA . LEU A 1 203 ? -41.409 4.047 57.139 1.00 61.44 203 LEU A CA 1
ATOM 1637 C C . LEU A 1 203 ? -41.703 5.512 57.495 1.00 61.44 203 LEU A C 1
ATOM 1639 O O . LEU A 1 203 ? -42.846 5.959 57.468 1.00 61.44 203 LEU A O 1
ATOM 1643 N N . CYS A 1 204 ? -40.670 6.252 57.881 1.00 66.31 204 CYS A N 1
ATOM 1644 C CA . CYS A 1 204 ? -40.771 7.658 58.232 1.00 66.31 204 CYS A CA 1
ATOM 1645 C C . CYS A 1 204 ? -40.984 8.493 56.939 1.00 66.31 204 CYS A C 1
ATOM 1647 O O . CYS A 1 204 ? -40.035 9.070 56.414 1.00 66.31 204 CYS A O 1
ATOM 1649 N N . PHE A 1 205 ? -42.202 8.507 56.382 1.00 55.47 205 PHE A N 1
ATOM 1650 C CA . PHE A 1 205 ? -42.643 9.471 55.365 1.00 55.47 205 PHE A CA 1
ATOM 1651 C C . PHE A 1 205 ? -43.133 10.749 56.067 1.00 55.47 205 PHE A C 1
ATOM 1653 O O . PHE A 1 205 ? -43.936 10.661 56.990 1.00 55.47 205 PHE A O 1
ATOM 1660 N N . ASN A 1 206 ? -42.689 11.914 55.582 1.00 51.59 206 ASN A N 1
ATOM 1661 C CA . ASN A 1 206 ? -43.128 13.267 55.957 1.00 51.59 206 ASN A CA 1
ATOM 1662 C C . ASN A 1 206 ? -42.864 13.719 57.407 1.00 51.59 206 ASN A C 1
ATOM 1664 O O . ASN A 1 206 ? -43.732 13.616 58.268 1.00 51.59 206 ASN A O 1
ATOM 1668 N N . CYS A 1 207 ? -41.733 14.398 57.616 1.00 40.12 207 CYS A N 1
ATOM 1669 C CA . CYS A 1 207 ? -41.711 15.591 58.465 1.00 40.12 207 CYS A CA 1
ATOM 1670 C C . CYS A 1 207 ? -41.177 16.744 57.609 1.00 40.12 207 CYS A C 1
ATOM 1672 O O . CYS A 1 207 ? -40.113 16.620 57.004 1.00 40.12 207 CYS A O 1
ATOM 1674 N N . HIS A 1 208 ? -42.017 17.770 57.497 1.00 49.44 208 HIS A N 1
ATOM 1675 C CA . HIS A 1 208 ? -41.894 18.958 56.657 1.00 49.44 208 HIS A CA 1
ATOM 1676 C C . HIS A 1 208 ? -40.750 19.882 57.082 1.00 49.44 208 HIS A C 1
ATOM 1678 O O . HIS A 1 208 ? -40.433 19.893 58.293 1.00 49.44 208 HIS A O 1
#